Protein AF-A0A941ZWD8-F1 (afdb_monomer_lite)

Foldseek 3Di:
DFKWKKFQLDFAPPDDPVQLLVVCCVVQVNDPVVSCVSNVRHIWTQDTGHDPVRVVVVVVVCVVSGTDMDIDDPVPPDPPPPDQFKKWKKFQLDFAPPADPVQLLVVCCVVLVDDSVVSCVSNVRHIDTSDTRDGPVRNVVVCVVSVVSGTHMDIDGPDDPDDDDDDDDDDDDDDDDDDDDDDDDDDDDDDDDDDDDDDDDDDDDDDDDDDDDDDDDDDDDDDDDDDDDPDDDDDDDQDDDPPVQWDADPPPRDIDGDDQADPPPRHGDDDDPPPPDDDDDDPPPDRRDTDDPDDDDDDDDDDDDDDDDPDDDPVVVVVVVVDPPDPDDPPDPVVVVVVVVVVVVVVVVVVVVD

Secondary structure (DSSP, 8-state):
-EEEEEEEEEE-TT--HHHHHHHHHHHHT--HHHHHHHTSSS-EEEEEEEEHHHHHHHHHHHHHHTEEEEEEETTS----------EEEEEEEEEPTT--HHHHHHHHHHHH---HHHHHHHTSSS-EEEEEEE-HHHHHHHHHHHHHTTEEEEEEE------------------------------------------------------------PPPPP--PPPP-----------PPPTTSEEE-TTT--EEES-SB-TTT--B-PPP------------------B-SS----------PPPPPPPPPHHHHHHHHS----------HHHHHHHHHHHHHHHHHHHH--

pLDDT: mean 74.28, std 22.94, range [33.41, 97.81]

Structure (mmCIF, N/CA/C/O backbone):
data_AF-A0A941ZWD8-F1
#
_entry.id   AF-A0A941ZWD8-F1
#
loop_
_atom_site.group_PDB
_atom_site.id
_atom_site.type_symbol
_atom_site.label_atom_id
_atom_site.label_alt_id
_atom_site.label_comp_id
_atom_site.label_asym_id
_atom_site.label_entity_id
_atom_site.label_seq_id
_atom_site.pdbx_PDB_ins_code
_atom_site.Cartn_x
_atom_site.Cartn_y
_atom_site.Cartn_z
_atom_site.occupancy
_atom_site.B_iso_or_equiv
_atom_site.auth_seq_id
_atom_site.auth_comp_id
_atom_site.auth_asym_id
_atom_site.auth_atom_id
_atom_site.pdbx_PDB_model_num
ATOM 1 N N . MET A 1 1 ? 2.542 10.684 -21.945 1.00 82.38 1 MET A N 1
ATOM 2 C CA . MET A 1 1 ? 2.015 9.416 -21.421 1.00 82.38 1 MET A CA 1
ATOM 3 C C . MET A 1 1 ? 2.683 9.085 -20.110 1.00 82.38 1 MET A C 1
ATOM 5 O O . MET A 1 1 ? 3.914 9.121 -20.040 1.00 82.38 1 MET A O 1
ATOM 9 N N . MET A 1 2 ? 1.880 8.838 -19.080 1.00 92.94 2 MET A N 1
ATOM 10 C CA . MET A 1 2 ? 2.373 8.377 -17.783 1.00 92.94 2 MET A CA 1
ATOM 11 C C . MET A 1 2 ? 2.232 6.858 -17.685 1.00 92.94 2 MET A C 1
ATOM 13 O O . MET A 1 2 ? 1.365 6.267 -18.320 1.00 92.94 2 MET A O 1
ATOM 17 N N . TYR A 1 3 ? 3.077 6.224 -16.880 1.00 95.75 3 TYR A N 1
ATOM 18 C CA . TYR A 1 3 ? 3.095 4.778 -16.685 1.00 95.75 3 TYR A CA 1
ATOM 19 C C . TYR A 1 3 ? 3.049 4.415 -15.203 1.00 95.75 3 TYR A C 1
ATOM 21 O O . TYR A 1 3 ? 3.521 5.154 -14.328 1.00 95.75 3 TYR A O 1
ATOM 29 N N . ARG A 1 4 ? 2.481 3.245 -14.929 1.00 95.56 4 ARG A N 1
ATOM 30 C CA . ARG A 1 4 ? 2.549 2.537 -13.655 1.00 95.56 4 ARG A CA 1
ATOM 31 C C . ARG A 1 4 ? 3.394 1.281 -13.842 1.00 95.56 4 ARG A C 1
ATOM 33 O O . ARG A 1 4 ? 3.250 0.588 -14.843 1.00 95.56 4 ARG A O 1
ATOM 40 N N . ILE A 1 5 ? 4.271 1.004 -12.883 1.00 96.69 5 ILE A N 1
ATOM 41 C CA . ILE A 1 5 ? 5.126 -0.186 -12.882 1.00 96.69 5 ILE A CA 1
ATOM 42 C C . ILE A 1 5 ? 4.537 -1.192 -11.898 1.00 96.69 5 ILE A C 1
ATOM 44 O O . ILE A 1 5 ? 4.400 -0.890 -10.707 1.00 96.69 5 ILE A O 1
ATOM 48 N N . GLU A 1 6 ? 4.190 -2.369 -12.404 1.00 97.00 6 GLU A N 1
ATOM 49 C CA . GLU A 1 6 ? 3.571 -3.461 -11.655 1.00 97.00 6 GLU A CA 1
ATOM 50 C C . GLU A 1 6 ? 4.490 -4.678 -11.589 1.00 97.00 6 GLU A C 1
ATOM 52 O O . GLU A 1 6 ? 5.138 -5.037 -12.571 1.00 97.00 6 GLU A O 1
ATOM 57 N N . PHE A 1 7 ? 4.521 -5.333 -10.433 1.00 97.69 7 PHE A N 1
ATOM 58 C CA . PHE A 1 7 ? 5.286 -6.548 -10.186 1.00 97.69 7 PHE A CA 1
ATOM 59 C C . PHE A 1 7 ? 4.363 -7.650 -9.670 1.00 97.69 7 PHE A C 1
ATOM 61 O O . PHE A 1 7 ? 3.611 -7.422 -8.732 1.00 97.69 7 PHE A O 1
ATOM 68 N N . ASN A 1 8 ? 4.419 -8.840 -10.264 1.00 95.44 8 ASN A N 1
ATOM 69 C CA . ASN A 1 8 ? 3.509 -9.959 -9.979 1.00 95.44 8 ASN A CA 1
ATOM 70 C C . ASN A 1 8 ? 4.150 -11.084 -9.141 1.00 95.44 8 ASN A C 1
ATOM 72 O O . ASN A 1 8 ? 3.610 -12.187 -9.074 1.00 95.44 8 ASN A O 1
ATOM 76 N N . GLY A 1 9 ? 5.327 -10.854 -8.553 1.00 95.25 9 GLY A N 1
ATOM 77 C CA . GLY A 1 9 ? 6.049 -11.876 -7.791 1.00 95.25 9 GLY A CA 1
ATOM 78 C C . GLY A 1 9 ? 6.915 -12.823 -8.629 1.00 95.25 9 GLY A C 1
ATOM 79 O O . GLY A 1 9 ? 7.562 -13.693 -8.047 1.00 95.25 9 GLY A O 1
ATOM 80 N N . ARG A 1 10 ? 6.952 -12.692 -9.966 1.00 96.50 10 ARG A N 1
ATOM 81 C CA . ARG A 1 10 ? 7.763 -13.564 -10.833 1.00 96.50 10 ARG A CA 1
ATOM 82 C C . ARG A 1 10 ? 9.194 -13.057 -10.983 1.00 96.50 10 ARG A C 1
ATOM 84 O O . ARG A 1 10 ? 9.452 -11.862 -11.082 1.00 96.50 10 ARG A O 1
ATOM 91 N N . LEU A 1 11 ? 10.130 -13.997 -11.018 1.00 97.81 11 LEU A N 1
ATOM 92 C CA . LEU A 1 11 ? 11.548 -13.736 -11.242 1.00 97.81 11 LEU A CA 1
ATOM 93 C C . LEU A 1 11 ? 11.943 -14.142 -12.659 1.00 97.81 11 LEU A C 1
ATOM 95 O O . LEU A 1 11 ? 11.370 -15.074 -13.228 1.00 97.81 11 LEU A O 1
ATOM 99 N N . LEU A 1 12 ? 12.955 -13.471 -13.203 1.00 97.56 12 LEU A N 1
ATOM 100 C CA . LEU A 1 12 ? 13.591 -13.891 -14.445 1.00 97.56 12 LEU A CA 1
ATOM 101 C C . LEU A 1 12 ? 14.303 -15.245 -14.249 1.00 97.56 12 LEU A C 1
ATOM 103 O O . LEU A 1 12 ? 14.848 -15.513 -13.173 1.00 97.56 12 LEU A O 1
ATOM 107 N N . PRO A 1 13 ? 14.322 -16.116 -15.274 1.00 96.56 13 PRO A N 1
ATOM 108 C CA . PRO A 1 13 ? 14.975 -17.415 -15.173 1.00 96.56 13 PRO A CA 1
ATOM 109 C C . PRO A 1 13 ? 16.481 -17.258 -14.930 1.00 96.56 13 PRO A C 1
ATOM 111 O O . PRO A 1 13 ? 17.127 -16.382 -15.502 1.00 96.56 13 PRO A O 1
ATOM 114 N N . GLY A 1 14 ? 17.042 -18.132 -14.093 1.00 96.00 14 GLY A N 1
ATOM 115 C CA . GLY A 1 14 ? 18.471 -18.138 -13.758 1.00 96.00 14 GLY A CA 1
ATOM 116 C C . GLY A 1 14 ? 18.867 -17.259 -12.567 1.00 96.00 14 GLY A C 1
ATOM 117 O O . GLY A 1 14 ? 20.022 -17.312 -12.154 1.00 96.00 14 GLY A O 1
ATOM 118 N N . PHE A 1 15 ? 17.935 -16.502 -11.982 1.00 97.44 15 PHE A N 1
ATOM 119 C CA . PHE A 1 15 ? 18.176 -15.742 -10.755 1.00 97.44 15 PHE A CA 1
ATOM 120 C C . PHE A 1 15 ? 17.795 -16.551 -9.509 1.00 97.44 15 PHE A C 1
ATOM 122 O O . PHE A 1 15 ? 16.754 -17.208 -9.476 1.00 97.44 15 PHE A O 1
ATOM 129 N N . ASP A 1 16 ? 18.631 -16.485 -8.469 1.00 97.25 16 ASP A N 1
ATOM 130 C CA . ASP A 1 16 ? 18.348 -17.120 -7.180 1.00 97.25 16 ASP A CA 1
ATOM 131 C C . ASP A 1 16 ? 17.366 -16.270 -6.347 1.00 97.25 16 ASP A C 1
ATOM 133 O O . ASP A 1 16 ? 17.644 -15.096 -6.080 1.00 97.25 16 ASP A O 1
ATOM 137 N N . PRO A 1 17 ? 16.231 -16.826 -5.887 1.00 96.12 17 PRO A N 1
ATOM 138 C CA . PRO A 1 17 ? 15.197 -16.052 -5.205 1.00 96.12 17 PRO A CA 1
ATOM 139 C C . PRO A 1 17 ? 15.646 -15.445 -3.872 1.00 96.12 17 PRO A C 1
ATOM 141 O O . PRO A 1 17 ? 15.118 -14.402 -3.482 1.00 96.12 17 PRO A O 1
ATOM 144 N N . GLN A 1 18 ? 16.596 -16.062 -3.160 1.00 96.19 18 GLN A N 1
ATOM 145 C CA . GLN A 1 18 ? 17.079 -15.531 -1.882 1.00 96.19 18 GLN A CA 1
ATOM 146 C C . GLN A 1 18 ? 17.960 -14.303 -2.114 1.00 96.19 18 GLN A C 1
ATOM 148 O O . GLN A 1 18 ? 17.788 -13.283 -1.442 1.00 96.19 18 GLN A O 1
ATOM 153 N N . PHE A 1 19 ? 18.847 -14.367 -3.112 1.00 96.75 19 PHE A N 1
ATOM 154 C CA . PHE A 1 19 ? 19.684 -13.232 -3.490 1.00 96.75 19 PHE A CA 1
ATOM 155 C C . PHE A 1 19 ? 18.852 -12.051 -4.004 1.00 96.75 19 PHE A C 1
ATOM 157 O O . PHE A 1 19 ? 19.055 -10.922 -3.556 1.00 96.75 19 PHE A O 1
ATOM 164 N N . VAL A 1 20 ? 17.860 -12.307 -4.868 1.00 97.62 20 VAL A N 1
ATOM 165 C CA . VAL A 1 20 ? 16.978 -11.244 -5.378 1.00 97.62 20 VAL A CA 1
ATOM 166 C C . VAL A 1 20 ? 16.215 -10.564 -4.241 1.00 97.62 20 VAL A C 1
ATOM 168 O O . VAL A 1 20 ? 16.134 -9.340 -4.208 1.00 97.62 20 VAL A O 1
ATOM 171 N N . ARG A 1 21 ? 15.694 -11.320 -3.265 1.00 97.31 21 ARG A N 1
ATOM 172 C CA . ARG A 1 21 ? 14.997 -10.747 -2.098 1.00 97.31 21 ARG A CA 1
ATOM 173 C C . ARG A 1 21 ? 15.875 -9.780 -1.302 1.00 97.31 21 ARG A C 1
ATOM 175 O O . ARG A 1 21 ? 15.412 -8.691 -0.962 1.00 97.31 21 ARG A O 1
ATOM 182 N N . LEU A 1 22 ? 17.126 -10.161 -1.044 1.00 96.56 22 LEU A N 1
ATOM 183 C CA . LEU A 1 22 ? 18.109 -9.319 -0.357 1.00 96.56 22 LEU A CA 1
ATOM 184 C C . LEU A 1 22 ? 18.419 -8.047 -1.152 1.00 96.56 22 LEU A C 1
ATOM 186 O O . LEU A 1 22 ? 18.312 -6.943 -0.616 1.00 96.56 22 LEU A O 1
ATOM 190 N N . GLU A 1 23 ? 18.747 -8.198 -2.436 1.00 97.00 23 GLU A N 1
ATOM 191 C CA . GLU A 1 23 ? 19.124 -7.077 -3.301 1.00 97.00 23 GLU A CA 1
ATOM 192 C C . GLU A 1 23 ? 17.967 -6.081 -3.461 1.00 97.00 23 GLU A C 1
ATOM 194 O O . GLU A 1 23 ? 18.150 -4.869 -3.335 1.00 97.00 23 GLU A O 1
ATOM 199 N N . VAL A 1 24 ? 16.741 -6.583 -3.641 1.00 97.12 24 VAL A N 1
ATOM 200 C CA . VAL A 1 24 ? 15.524 -5.763 -3.713 1.00 97.12 24 VAL A CA 1
ATOM 201 C C . VAL A 1 24 ? 15.273 -5.019 -2.404 1.00 97.12 24 VAL A C 1
ATOM 203 O O . VAL A 1 24 ? 14.958 -3.826 -2.438 1.00 97.12 24 VAL A O 1
ATOM 206 N N . GLY A 1 25 ? 15.451 -5.683 -1.258 1.00 96.50 25 GLY A N 1
ATOM 207 C CA . GLY A 1 25 ? 15.338 -5.059 0.060 1.00 96.50 25 GLY A CA 1
ATOM 208 C C . GLY A 1 25 ? 16.274 -3.863 0.222 1.00 96.50 25 GLY A C 1
ATOM 209 O O . GLY A 1 25 ? 15.839 -2.781 0.621 1.00 96.50 25 GLY A O 1
ATOM 210 N N . VAL A 1 26 ? 17.540 -4.022 -0.176 1.00 96.19 26 VAL A N 1
ATOM 211 C CA . VAL A 1 26 ? 18.554 -2.958 -0.112 1.00 96.19 26 VAL A CA 1
ATOM 212 C C . VAL A 1 26 ? 18.257 -1.843 -1.116 1.00 96.19 26 VAL A C 1
ATOM 214 O O . VAL A 1 26 ? 18.246 -0.663 -0.748 1.00 96.19 26 VAL A O 1
ATOM 217 N N . ARG A 1 27 ? 17.989 -2.194 -2.379 1.00 94.38 27 ARG A N 1
ATOM 218 C CA . ARG A 1 27 ? 17.853 -1.224 -3.474 1.00 94.38 27 ARG A CA 1
ATOM 219 C C . ARG A 1 27 ? 16.593 -0.373 -3.348 1.00 94.38 27 ARG A C 1
ATOM 221 O O . ARG A 1 27 ? 16.652 0.839 -3.550 1.00 94.38 27 ARG A O 1
ATOM 228 N N . LEU A 1 28 ? 15.472 -0.989 -2.971 1.00 94.19 28 LEU A N 1
ATOM 229 C CA . LEU A 1 28 ? 14.187 -0.308 -2.786 1.00 94.19 28 LEU A CA 1
ATOM 230 C C . LEU A 1 28 ? 13.949 0.158 -1.341 1.00 94.19 28 LEU A C 1
ATOM 232 O O . LEU A 1 28 ? 12.939 0.810 -1.078 1.00 94.19 28 LEU A O 1
ATOM 236 N N . ARG A 1 29 ? 14.883 -0.128 -0.421 1.00 95.75 29 ARG A N 1
ATOM 237 C CA . ARG A 1 29 ? 14.808 0.205 1.015 1.00 95.75 29 ARG A CA 1
ATOM 238 C C . ARG A 1 29 ? 13.546 -0.347 1.686 1.00 95.75 29 ARG A C 1
ATOM 240 O O . ARG A 1 29 ? 12.867 0.360 2.433 1.00 95.75 29 ARG A O 1
ATOM 247 N N . LEU A 1 30 ? 13.230 -1.605 1.394 1.00 95.88 30 LEU A N 1
ATOM 248 C CA . LEU A 1 30 ? 12.063 -2.302 1.930 1.00 95.88 30 LEU A CA 1
ATOM 249 C C . LEU A 1 30 ? 12.421 -3.064 3.207 1.00 95.88 30 LEU A C 1
ATOM 251 O O . LEU A 1 30 ? 13.537 -3.554 3.355 1.00 95.88 30 LEU A O 1
ATOM 255 N N . ARG A 1 31 ? 11.458 -3.173 4.127 1.00 95.81 31 ARG A N 1
ATOM 256 C CA . ARG A 1 31 ? 11.559 -4.046 5.312 1.00 95.81 31 ARG A CA 1
ATOM 257 C C . ARG A 1 31 ? 11.142 -5.477 4.966 1.00 95.81 31 ARG A C 1
ATOM 259 O O . ARG A 1 31 ? 10.370 -5.667 4.029 1.00 95.81 31 ARG A O 1
ATOM 266 N N . ASP A 1 32 ? 11.527 -6.450 5.786 1.00 95.62 32 ASP A N 1
ATOM 267 C CA . ASP A 1 32 ? 11.249 -7.878 5.548 1.00 95.62 32 ASP A CA 1
ATOM 268 C C . ASP A 1 32 ? 9.765 -8.179 5.292 1.00 95.62 32 ASP A C 1
ATOM 270 O O . ASP A 1 32 ? 9.428 -8.800 4.289 1.00 95.62 32 ASP A O 1
ATOM 274 N N . ALA A 1 33 ? 8.853 -7.618 6.094 1.00 94.69 33 ALA A N 1
ATOM 275 C CA . ALA A 1 33 ? 7.409 -7.787 5.885 1.00 94.69 33 ALA A CA 1
ATOM 276 C C . ALA A 1 33 ? 6.916 -7.234 4.528 1.00 94.69 33 ALA A C 1
ATOM 278 O O . ALA A 1 33 ? 5.980 -7.756 3.925 1.00 94.69 33 ALA A O 1
ATOM 279 N N . GLN A 1 34 ? 7.543 -6.167 4.019 1.00 95.88 34 GLN A N 1
ATOM 280 C CA . GLN A 1 34 ? 7.221 -5.610 2.702 1.00 95.88 34 GLN A CA 1
ATOM 281 C C . GLN A 1 34 ? 7.805 -6.464 1.575 1.00 95.88 34 GLN A C 1
ATOM 283 O O . GLN A 1 34 ? 7.169 -6.593 0.531 1.00 95.88 34 GLN A O 1
ATOM 288 N N . ILE A 1 35 ? 8.984 -7.057 1.790 1.00 96.88 35 ILE A N 1
ATOM 289 C CA . ILE A 1 35 ? 9.609 -8.001 0.858 1.00 96.88 35 ILE A CA 1
ATOM 290 C C . ILE A 1 35 ? 8.727 -9.247 0.740 1.00 96.88 35 ILE A C 1
ATOM 292 O O . ILE A 1 35 ? 8.367 -9.634 -0.368 1.00 96.88 35 ILE A O 1
ATOM 296 N N . GLU A 1 36 ? 8.290 -9.832 1.855 1.00 96.25 36 GLU A N 1
ATOM 297 C CA . GLU A 1 36 ? 7.367 -10.974 1.840 1.00 96.25 36 GLU A CA 1
ATOM 298 C C . GLU A 1 36 ? 6.079 -10.659 1.075 1.00 96.25 36 GLU A C 1
ATOM 300 O O . GLU A 1 36 ? 5.653 -11.448 0.231 1.00 96.25 36 GLU A O 1
ATOM 305 N N . ARG A 1 37 ? 5.511 -9.463 1.285 1.00 94.00 37 ARG A N 1
ATOM 306 C CA . ARG A 1 37 ? 4.331 -9.005 0.543 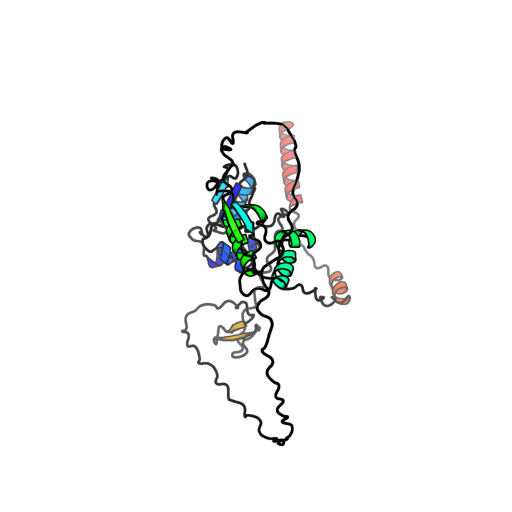1.00 94.00 37 ARG A CA 1
ATOM 307 C C . ARG A 1 37 ? 4.603 -8.854 -0.951 1.00 94.00 37 ARG A C 1
ATOM 309 O O . ARG A 1 37 ? 3.772 -9.263 -1.760 1.00 94.00 37 ARG A O 1
ATOM 316 N N . LEU A 1 38 ? 5.759 -8.304 -1.319 1.00 96.62 38 LEU A N 1
ATOM 317 C CA . LEU A 1 38 ? 6.171 -8.136 -2.712 1.00 96.62 38 LEU A CA 1
ATOM 318 C C . LEU A 1 38 ? 6.307 -9.487 -3.434 1.00 96.62 38 LEU A C 1
ATOM 320 O O . LEU A 1 38 ? 5.938 -9.602 -4.598 1.00 96.62 38 LEU A O 1
ATOM 324 N N . PHE A 1 39 ? 6.779 -10.517 -2.728 1.00 96.81 39 PHE A N 1
ATOM 325 C CA . PHE A 1 39 ? 6.955 -11.878 -3.246 1.00 96.81 39 PHE A CA 1
ATOM 326 C C . PHE A 1 39 ? 5.798 -12.832 -2.906 1.00 96.81 39 PHE A C 1
ATOM 328 O O . PHE A 1 39 ? 5.950 -14.045 -3.036 1.00 96.81 39 PHE A O 1
ATOM 335 N N . SER A 1 40 ? 4.640 -12.306 -2.499 1.00 95.31 40 SER A N 1
ATOM 336 C CA . SER A 1 40 ? 3.442 -13.106 -2.190 1.00 95.31 40 SER A CA 1
ATOM 337 C C . SER A 1 40 ? 2.742 -13.676 -3.432 1.00 95.31 40 SER A C 1
ATOM 339 O O . SER A 1 40 ? 1.848 -14.508 -3.309 1.00 95.31 40 SER A O 1
ATOM 341 N N . GLY A 1 41 ? 3.126 -13.219 -4.631 1.00 92.75 41 GLY A N 1
ATOM 342 C CA . GLY A 1 41 ? 2.464 -13.545 -5.900 1.00 92.75 41 GLY A CA 1
ATOM 343 C C . GLY A 1 41 ? 1.289 -12.623 -6.246 1.00 92.75 41 GLY A C 1
ATOM 344 O O . GLY A 1 41 ? 0.711 -12.748 -7.322 1.00 92.75 41 GLY A O 1
ATOM 345 N N . GLN A 1 42 ? 0.936 -11.682 -5.365 1.00 92.50 42 GLN A N 1
ATOM 346 C CA . GLN A 1 42 ? -0.015 -10.619 -5.685 1.00 92.50 42 GLN A CA 1
ATOM 347 C C . GLN A 1 42 ? 0.646 -9.541 -6.550 1.00 92.50 42 GLN A C 1
ATOM 349 O O . GLN A 1 42 ? 1.824 -9.229 -6.379 1.00 92.50 42 GLN A O 1
ATOM 354 N N . THR A 1 43 ? -0.127 -8.928 -7.449 1.00 94.75 43 THR A N 1
ATOM 355 C CA . THR A 1 43 ? 0.353 -7.781 -8.221 1.00 94.75 43 THR A CA 1
ATOM 356 C C . THR A 1 43 ? 0.497 -6.561 -7.318 1.00 94.75 43 THR A C 1
ATOM 358 O O . THR A 1 43 ? -0.476 -6.066 -6.746 1.00 94.75 43 THR A O 1
ATOM 361 N N . VAL A 1 44 ? 1.720 -6.057 -7.209 1.00 96.19 44 VAL A N 1
ATOM 362 C CA . VAL A 1 44 ? 2.080 -4.891 -6.412 1.00 96.19 44 VAL A CA 1
ATOM 363 C C . VAL A 1 44 ? 2.511 -3.756 -7.329 1.00 96.19 44 VAL A C 1
ATOM 365 O O . VAL A 1 44 ? 3.304 -3.938 -8.252 1.00 96.19 44 VAL A O 1
ATOM 368 N N . VAL A 1 45 ? 2.016 -2.554 -7.044 1.00 96.44 45 VAL A N 1
ATOM 369 C CA . VAL A 1 45 ? 2.456 -1.342 -7.733 1.00 96.44 45 VAL A CA 1
ATOM 370 C C . VAL A 1 45 ? 3.730 -0.823 -7.076 1.00 96.44 45 VAL A C 1
ATOM 372 O O . VAL A 1 45 ? 3.701 -0.399 -5.921 1.00 96.44 45 VAL A O 1
ATOM 375 N N . LEU A 1 46 ? 4.832 -0.818 -7.828 1.00 96.12 46 LEU A N 1
ATOM 376 C CA . LEU A 1 46 ? 6.124 -0.307 -7.365 1.00 96.12 46 LEU A CA 1
ATOM 377 C C . LEU A 1 46 ? 6.196 1.220 -7.464 1.00 96.12 46 LEU A C 1
ATOM 379 O O . LEU A 1 46 ? 6.624 1.894 -6.528 1.00 96.12 46 LEU A O 1
ATOM 383 N N . LYS A 1 47 ? 5.766 1.777 -8.603 1.00 95.19 47 LYS A N 1
ATOM 384 C CA . LYS A 1 47 ? 5.813 3.221 -8.861 1.00 95.19 47 LYS A CA 1
ATOM 385 C C . LYS A 1 47 ? 4.663 3.649 -9.769 1.00 95.19 47 LYS A C 1
ATOM 387 O O . LYS A 1 47 ? 4.342 2.964 -10.740 1.00 95.19 47 LYS A O 1
ATOM 392 N N . LYS A 1 48 ? 4.034 4.780 -9.443 1.00 94.31 48 LYS A N 1
ATOM 393 C CA . LYS A 1 48 ? 2.936 5.392 -10.212 1.00 94.31 48 LYS A CA 1
ATOM 394 C C . LYS A 1 48 ? 3.411 6.679 -10.885 1.00 94.31 48 LYS A C 1
ATOM 396 O O . LYS A 1 48 ? 4.362 7.294 -10.409 1.00 94.31 48 LYS A O 1
ATOM 401 N N . ALA A 1 49 ? 2.707 7.084 -11.942 1.00 90.88 49 ALA A N 1
ATOM 402 C CA . ALA A 1 49 ? 2.890 8.358 -12.639 1.00 90.88 49 ALA A CA 1
ATOM 403 C C . ALA A 1 49 ? 4.333 8.607 -13.119 1.00 90.88 49 ALA A C 1
ATOM 405 O O . ALA A 1 49 ? 4.877 9.699 -12.974 1.00 90.88 49 ALA A O 1
ATOM 406 N N . VAL A 1 50 ? 4.968 7.578 -13.682 1.00 94.94 50 VAL A N 1
ATOM 407 C CA . VAL A 1 50 ? 6.336 7.666 -14.207 1.00 94.94 50 VAL A CA 1
ATOM 408 C C . VAL A 1 50 ? 6.293 8.098 -15.673 1.00 94.94 50 VAL A C 1
ATOM 410 O O . VAL A 1 50 ? 5.464 7.604 -16.436 1.00 94.94 50 VAL A O 1
ATOM 413 N N . SER A 1 51 ? 7.166 9.020 -16.082 1.00 95.31 51 SER A N 1
ATOM 414 C CA . SER A 1 51 ? 7.320 9.386 -17.497 1.00 95.31 51 SER A CA 1
ATOM 415 C C . SER A 1 51 ? 7.846 8.200 -18.318 1.00 95.31 51 SER A C 1
ATOM 417 O O . SER A 1 51 ? 8.448 7.277 -17.770 1.00 95.31 51 SER A O 1
ATOM 419 N N . ALA A 1 52 ? 7.655 8.224 -19.640 1.00 94.88 52 ALA A N 1
ATOM 420 C CA . ALA A 1 52 ? 8.126 7.157 -20.529 1.00 94.88 52 ALA A CA 1
ATOM 421 C C . ALA A 1 52 ? 9.630 6.865 -20.357 1.00 94.88 52 ALA A C 1
ATOM 423 O O . ALA A 1 52 ? 10.029 5.717 -20.167 1.00 94.88 52 ALA A O 1
ATOM 424 N N . GLU A 1 53 ? 10.457 7.910 -20.351 1.00 94.19 53 GLU A N 1
ATOM 425 C CA . GLU A 1 53 ? 11.913 7.796 -20.234 1.00 94.19 53 GLU A CA 1
ATOM 426 C C . GLU A 1 53 ? 12.338 7.226 -18.874 1.00 94.19 53 GLU A C 1
ATOM 428 O O . GLU A 1 53 ? 13.040 6.215 -18.813 1.00 94.19 53 GLU A O 1
ATOM 433 N N . SER A 1 54 ? 11.826 7.794 -17.776 1.00 95.44 54 SER A N 1
ATOM 434 C CA . SER A 1 54 ? 12.127 7.305 -16.428 1.00 95.44 54 SER A CA 1
ATOM 435 C C . SER A 1 54 ? 11.611 5.882 -16.198 1.00 95.44 54 SER A C 1
ATOM 437 O O . SER A 1 54 ? 12.207 5.128 -15.432 1.00 95.44 54 SER A O 1
ATOM 439 N N . SER A 1 55 ? 10.519 5.489 -16.862 1.00 96.12 55 SER A N 1
ATOM 440 C CA . SER A 1 55 ? 9.950 4.147 -16.736 1.00 96.12 55 SER A CA 1
ATOM 441 C C . SER A 1 55 ? 10.849 3.078 -17.368 1.00 96.12 55 SER A C 1
ATOM 443 O O . SER A 1 55 ? 11.063 2.031 -16.761 1.00 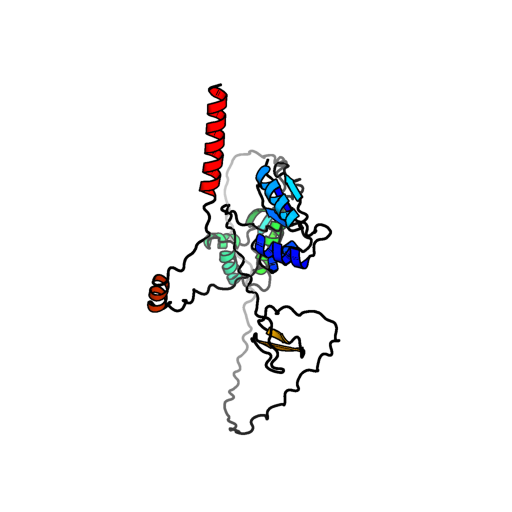96.12 55 SER A O 1
ATOM 445 N N . ASN A 1 56 ? 11.471 3.375 -18.514 1.00 96.50 56 ASN A N 1
ATOM 446 C CA . ASN A 1 56 ? 12.417 2.475 -19.178 1.00 96.50 56 ASN A CA 1
ATOM 447 C C . ASN A 1 56 ? 13.714 2.306 -18.376 1.00 96.50 56 ASN A C 1
ATOM 449 O O . ASN A 1 56 ? 14.214 1.185 -18.240 1.00 96.50 56 ASN A O 1
ATOM 453 N N . ALA A 1 57 ? 14.233 3.399 -17.805 1.00 96.44 57 ALA A N 1
ATOM 454 C CA . ALA A 1 57 ? 15.392 3.343 -16.916 1.00 96.44 57 ALA A CA 1
ATOM 455 C C . ALA A 1 57 ? 15.103 2.445 -15.701 1.00 96.44 57 ALA A C 1
ATOM 457 O O . ALA A 1 57 ? 15.851 1.510 -15.419 1.00 96.44 57 ALA A O 1
ATOM 458 N N . TYR A 1 58 ? 13.948 2.647 -15.058 1.00 96.69 58 TYR A N 1
ATOM 459 C CA . TYR A 1 58 ? 13.538 1.849 -13.903 1.00 96.69 58 TYR A CA 1
ATOM 460 C C . TYR A 1 58 ? 13.354 0.364 -14.253 1.00 96.69 58 TYR A C 1
ATOM 462 O O . TYR A 1 58 ? 13.805 -0.509 -13.518 1.00 96.69 58 TYR A O 1
ATOM 470 N N . MET A 1 59 ? 12.753 0.057 -15.405 1.00 97.44 59 MET A N 1
ATOM 471 C CA . MET A 1 59 ? 12.595 -1.322 -15.884 1.00 97.44 59 MET A CA 1
ATOM 472 C C . MET A 1 59 ? 13.930 -2.015 -16.157 1.00 97.44 59 MET A C 1
ATOM 474 O O . MET A 1 59 ? 14.062 -3.212 -15.905 1.00 97.44 59 MET A O 1
ATOM 478 N N . THR A 1 60 ? 14.923 -1.275 -16.653 1.00 97.56 60 THR A N 1
ATOM 479 C CA . THR A 1 60 ? 16.272 -1.805 -16.884 1.00 97.56 60 THR A CA 1
ATOM 480 C C . THR A 1 60 ? 16.928 -2.205 -15.564 1.00 97.56 60 THR A C 1
ATOM 482 O O . THR A 1 60 ? 17.475 -3.301 -15.464 1.00 97.56 60 THR A O 1
ATOM 485 N N . GLU A 1 61 ? 16.801 -1.373 -14.526 1.00 96.69 61 GLU A N 1
ATOM 486 C CA . GLU A 1 61 ? 17.311 -1.693 -13.187 1.00 96.69 61 GLU A CA 1
ATOM 487 C C . GLU A 1 61 ? 16.594 -2.893 -12.559 1.00 96.69 61 GLU A C 1
ATOM 489 O O . GLU A 1 61 ? 17.248 -3.801 -12.050 1.00 96.69 61 GLU A O 1
ATOM 494 N N . LEU A 1 62 ? 15.259 -2.949 -12.634 1.00 97.12 62 LEU A N 1
ATOM 495 C CA . LEU A 1 62 ? 14.493 -4.076 -12.087 1.00 97.12 62 LEU A CA 1
ATOM 496 C C . LEU A 1 62 ? 14.872 -5.404 -12.760 1.00 97.12 62 LEU A C 1
ATOM 498 O O . LEU A 1 62 ? 15.037 -6.414 -12.074 1.00 97.12 62 LEU A O 1
ATOM 502 N N . ARG A 1 63 ? 15.087 -5.397 -14.083 1.00 97.38 63 ARG A N 1
ATOM 503 C CA . ARG A 1 63 ? 15.560 -6.576 -14.825 1.00 97.38 63 ARG A CA 1
ATOM 504 C C . ARG A 1 63 ? 16.989 -6.965 -14.458 1.00 97.38 63 ARG A C 1
ATOM 506 O O . ARG A 1 63 ? 17.269 -8.156 -14.378 1.00 97.38 63 ARG A O 1
ATOM 513 N N . ALA A 1 64 ? 17.869 -5.998 -14.196 1.00 96.56 64 ALA A N 1
ATOM 514 C CA . ALA A 1 64 ? 19.235 -6.273 -13.744 1.00 96.56 64 ALA A CA 1
ATOM 515 C C . ALA A 1 64 ? 19.267 -6.988 -12.380 1.00 96.56 64 ALA A C 1
ATOM 517 O O . ALA A 1 64 ? 20.151 -7.804 -12.135 1.00 96.56 64 ALA A O 1
ATOM 518 N N . ILE A 1 65 ? 18.275 -6.723 -11.524 1.00 97.44 65 ILE A N 1
ATOM 519 C CA . ILE A 1 65 ? 18.100 -7.386 -10.222 1.00 97.44 65 ILE A CA 1
ATOM 520 C C . ILE A 1 65 ? 17.374 -8.741 -10.364 1.00 97.44 65 ILE A C 1
ATOM 522 O O . ILE A 1 65 ? 17.366 -9.532 -9.428 1.00 97.44 65 ILE A O 1
ATOM 526 N N . GLY A 1 66 ? 16.783 -9.044 -11.526 1.00 97.56 66 GLY A N 1
ATOM 527 C CA . GLY A 1 66 ? 16.082 -10.307 -11.788 1.00 97.56 66 GLY A CA 1
ATOM 528 C C . GLY A 1 66 ? 14.563 -10.268 -11.591 1.00 97.56 66 GLY A C 1
ATOM 529 O O . GLY A 1 66 ? 13.936 -11.326 -11.551 1.00 97.56 66 GLY A O 1
ATOM 530 N N . LEU A 1 67 ? 13.949 -9.087 -11.466 1.00 97.81 67 LEU A N 1
ATOM 531 C CA . LEU A 1 67 ? 12.495 -8.937 -11.326 1.00 97.81 67 LEU A CA 1
ATOM 532 C C . LEU A 1 67 ? 11.794 -8.884 -12.693 1.00 97.81 67 LEU A C 1
ATOM 534 O O . LEU A 1 67 ? 12.183 -8.106 -13.568 1.00 97.81 67 LEU A O 1
ATOM 538 N N . ASP A 1 68 ? 10.709 -9.649 -12.849 1.00 97.62 68 ASP A N 1
ATOM 539 C CA . ASP A 1 68 ? 9.810 -9.565 -14.006 1.00 97.62 68 ASP A CA 1
ATOM 540 C C . ASP A 1 68 ? 8.682 -8.554 -13.730 1.00 97.62 68 ASP A C 1
ATOM 542 O O . ASP A 1 68 ? 7.629 -8.877 -13.176 1.00 97.62 68 ASP A O 1
ATOM 546 N N . ALA A 1 69 ? 8.945 -7.282 -14.038 1.00 97.62 69 ALA A N 1
ATOM 547 C CA . ALA A 1 69 ? 7.981 -6.192 -13.903 1.00 97.62 69 ALA A CA 1
ATOM 548 C C . ALA A 1 69 ? 7.317 -5.849 -15.246 1.00 97.62 69 ALA A C 1
ATOM 550 O O . ALA A 1 69 ? 7.890 -6.049 -16.318 1.00 97.62 69 ALA A O 1
ATOM 551 N N . THR A 1 70 ? 6.114 -5.278 -15.184 1.00 96.81 70 THR A N 1
ATOM 552 C CA . THR A 1 70 ? 5.311 -4.869 -16.343 1.00 96.81 70 THR A CA 1
ATOM 553 C C . THR A 1 70 ? 4.996 -3.375 -16.294 1.00 96.81 70 THR A C 1
ATOM 555 O O . THR A 1 70 ? 4.779 -2.798 -15.226 1.00 96.81 70 THR A O 1
ATOM 558 N N . LEU A 1 71 ? 5.005 -2.735 -17.466 1.00 96.88 71 LEU A N 1
ATOM 559 C CA . LEU A 1 71 ? 4.627 -1.334 -17.641 1.00 96.88 71 LEU A CA 1
ATOM 560 C C . LEU A 1 71 ? 3.169 -1.251 -18.081 1.00 96.88 71 LEU A C 1
ATOM 562 O O . LEU A 1 71 ? 2.808 -1.781 -19.130 1.00 96.88 71 LEU A O 1
ATOM 566 N N . VAL A 1 72 ? 2.356 -0.535 -17.311 1.00 94.88 72 VAL A N 1
ATOM 567 C CA . VAL A 1 72 ? 0.951 -0.265 -17.624 1.00 94.88 72 VAL A CA 1
ATOM 568 C C . VAL A 1 72 ? 0.798 1.228 -17.934 1.00 94.88 72 VAL A C 1
ATOM 570 O O . VAL A 1 72 ? 1.102 2.054 -17.067 1.00 94.88 72 VAL A O 1
ATOM 573 N N . PRO A 1 73 ? 0.370 1.619 -19.150 1.00 94.19 73 PRO A N 1
ATOM 574 C CA . PRO A 1 73 ? 0.082 3.015 -19.470 1.00 94.19 73 PRO A CA 1
ATOM 575 C C . PRO A 1 73 ? -1.079 3.530 -18.610 1.00 94.19 73 PRO A C 1
ATOM 577 O O . PRO A 1 73 ? -2.141 2.919 -18.575 1.00 94.19 73 PRO A O 1
ATOM 580 N N . LEU A 1 74 ? -0.892 4.668 -17.942 1.00 87.50 74 LEU A N 1
ATOM 581 C CA . LEU A 1 74 ? -1.932 5.347 -17.152 1.00 87.50 74 LEU A CA 1
ATOM 582 C C . LEU A 1 74 ? -2.915 6.151 -18.020 1.00 87.50 74 LEU A C 1
ATOM 584 O O . LEU A 1 74 ? -3.914 6.639 -17.503 1.00 87.50 74 LEU A O 1
ATOM 588 N N . ASP A 1 75 ? -2.645 6.282 -19.320 1.00 72.81 75 ASP A N 1
ATOM 589 C CA . ASP A 1 75 ? -3.490 7.031 -20.259 1.00 72.81 75 ASP A CA 1
ATOM 590 C C . ASP A 1 75 ? -4.665 6.189 -20.790 1.00 72.81 75 ASP A C 1
ATOM 592 O O . ASP A 1 75 ? -5.615 6.724 -21.361 1.00 72.81 75 ASP A O 1
ATOM 596 N N . VAL A 1 76 ? -4.631 4.872 -20.573 1.00 58.47 76 VAL A N 1
ATOM 597 C CA . VAL A 1 76 ? -5.808 4.026 -20.743 1.00 58.47 76 VAL A CA 1
ATOM 598 C C . VAL A 1 76 ? -6.531 4.090 -19.414 1.00 58.47 76 VAL A C 1
ATOM 600 O O . VAL A 1 76 ? -6.067 3.505 -18.436 1.00 58.47 76 VAL A O 1
ATOM 603 N N . ALA A 1 77 ? -7.630 4.848 -19.373 1.00 49.69 77 ALA A N 1
ATOM 604 C CA . ALA A 1 77 ? -8.622 4.725 -18.317 1.00 49.69 77 ALA A CA 1
ATOM 605 C C . ALA A 1 77 ? -8.767 3.231 -18.020 1.00 49.69 77 ALA A C 1
ATOM 607 O O . ALA A 1 77 ? -9.131 2.464 -18.916 1.00 49.69 77 ALA A O 1
ATOM 608 N N . GLU A 1 78 ? -8.369 2.817 -16.813 1.00 57.03 78 GLU A N 1
ATOM 609 C CA . GLU A 1 78 ? -8.579 1.452 -16.338 1.00 57.03 78 GLU A CA 1
ATOM 610 C C . GLU A 1 78 ? -10.002 1.057 -16.756 1.00 57.03 78 GLU A C 1
ATOM 612 O O . GLU A 1 78 ? -10.879 1.926 -16.671 1.00 57.03 78 GLU A O 1
ATOM 617 N N . PRO A 1 79 ? -10.274 -0.172 -17.244 1.00 47.12 79 PRO A N 1
ATOM 618 C CA . PRO A 1 79 ? -11.654 -0.598 -17.377 1.00 47.12 79 PRO A CA 1
ATOM 619 C C . PRO A 1 79 ? -12.260 -0.402 -15.995 1.00 47.12 79 PRO A C 1
ATOM 621 O O . PRO A 1 79 ? -11.910 -1.104 -15.042 1.00 47.12 79 PRO A O 1
ATOM 624 N N . VAL A 1 80 ? -13.062 0.654 -15.875 1.00 51.06 80 VAL A N 1
ATOM 625 C CA . VAL A 1 80 ? -13.796 0.994 -14.676 1.00 51.06 80 VAL A CA 1
ATOM 626 C C . VAL A 1 80 ? -14.556 -0.281 -14.401 1.00 51.06 80 VAL A C 1
ATOM 628 O O . VAL A 1 80 ? -15.414 -0.649 -15.202 1.00 51.06 80 VAL A O 1
ATOM 631 N N . LYS A 1 81 ? -14.159 -1.016 -13.353 1.00 55.41 81 LYS A N 1
ATOM 632 C CA . LYS A 1 81 ? -14.965 -2.120 -12.841 1.00 55.41 81 LYS A CA 1
ATOM 633 C C . LYS A 1 81 ? -16.373 -1.556 -12.766 1.00 55.41 81 LYS A C 1
ATOM 635 O O . LYS A 1 81 ? -16.567 -0.545 -12.090 1.00 55.41 81 LYS A O 1
ATOM 640 N N . GLU A 1 82 ? -17.244 -2.124 -13.592 1.00 48.09 82 GLU A N 1
ATOM 641 C CA . GLU A 1 82 ? -18.546 -1.584 -13.966 1.00 48.09 82 GLU A CA 1
ATOM 642 C C . GLU A 1 82 ? -19.220 -0.943 -12.762 1.00 48.09 82 GLU A C 1
ATOM 644 O O . GLU A 1 82 ? -19.223 -1.539 -11.685 1.00 48.09 82 GLU A O 1
ATOM 649 N N . GLY A 1 83 ? -19.717 0.284 -12.952 1.00 56.19 83 GLY A N 1
ATOM 650 C CA . GLY A 1 83 ? -20.262 1.151 -11.914 1.00 56.19 83 GLY A CA 1
ATOM 651 C C . GLY A 1 83 ? -21.034 0.374 -10.857 1.00 56.19 83 GLY A C 1
ATOM 652 O O . GLY A 1 83 ? -22.205 0.044 -11.039 1.00 56.19 83 GLY A O 1
ATOM 653 N N . GLY A 1 84 ? -20.355 0.074 -9.748 1.00 64.31 84 GLY A N 1
ATOM 654 C CA . GLY A 1 84 ? -21.004 -0.473 -8.575 1.00 64.31 84 GLY A CA 1
ATOM 655 C C . GLY A 1 84 ? -22.051 0.543 -8.165 1.00 64.31 84 GLY A C 1
ATOM 656 O O . GLY A 1 84 ? -21.713 1.715 -8.006 1.00 64.31 84 GLY A O 1
ATOM 657 N N . ALA A 1 85 ? -23.306 0.105 -8.069 1.00 80.56 85 ALA A N 1
ATOM 658 C CA . ALA A 1 85 ? -24.404 0.967 -7.668 1.00 80.56 85 ALA A CA 1
ATOM 659 C C . ALA A 1 85 ? -23.974 1.822 -6.466 1.00 80.56 85 ALA A C 1
ATOM 661 O O . ALA A 1 85 ? -23.312 1.324 -5.553 1.00 80.56 85 ALA A O 1
ATOM 662 N N . GLU A 1 86 ? -24.278 3.113 -6.490 1.00 88.88 86 GLU A N 1
ATOM 663 C CA . GLU A 1 86 ? -24.013 3.960 -5.338 1.00 88.88 86 GLU A CA 1
ATOM 664 C C . GLU A 1 86 ? -24.968 3.552 -4.217 1.00 88.88 86 GLU A C 1
ATOM 666 O O . GLU A 1 86 ? -26.162 3.347 -4.432 1.00 88.88 86 GLU A O 1
ATOM 671 N N . TYR A 1 87 ? -24.438 3.382 -3.012 1.00 93.69 87 TYR A N 1
ATOM 672 C CA . TYR A 1 87 ? -25.222 3.074 -1.826 1.00 93.69 87 TYR A CA 1
ATOM 673 C C . TYR A 1 87 ? -25.282 4.304 -0.929 1.00 93.69 87 TYR A C 1
ATOM 675 O O . TYR A 1 87 ? -24.357 5.124 -0.869 1.00 93.69 87 TYR A O 1
ATOM 683 N N . LYS A 1 88 ? -26.356 4.387 -0.152 1.00 95.44 88 LYS A N 1
ATOM 684 C CA . LYS A 1 88 ? -26.457 5.269 1.006 1.00 95.44 88 LYS A CA 1
ATOM 685 C C . LYS A 1 88 ? -26.508 4.428 2.279 1.00 95.44 88 LYS A C 1
ATOM 687 O O . LYS A 1 88 ? -27.198 3.413 2.361 1.00 95.44 88 LYS A O 1
ATOM 692 N N . VAL A 1 89 ? -25.756 4.868 3.279 1.00 95.44 89 VAL A N 1
ATOM 693 C CA . VAL A 1 89 ? -25.681 4.239 4.600 1.00 95.44 89 VAL A CA 1
ATOM 694 C C . VAL A 1 89 ? -26.741 4.877 5.479 1.00 95.44 89 VAL A C 1
ATOM 696 O O . VAL A 1 89 ? -26.703 6.090 5.723 1.00 95.44 89 VAL A O 1
ATOM 699 N N . VAL A 1 90 ? -27.685 4.066 5.947 1.00 96.38 90 VAL A N 1
ATOM 700 C CA . VAL A 1 90 ? -28.845 4.536 6.696 1.00 96.38 90 VAL A CA 1
ATOM 701 C C . VAL A 1 90 ? -28.863 3.950 8.102 1.00 96.38 90 VAL A C 1
ATOM 703 O O . VAL A 1 90 ? -28.711 2.747 8.296 1.00 96.38 90 VAL A O 1
ATOM 706 N N . TYR A 1 91 ? -29.062 4.816 9.092 1.00 95.88 91 TYR A N 1
ATOM 707 C CA . TYR A 1 91 ? -29.217 4.449 10.494 1.00 95.88 91 TYR A CA 1
ATOM 708 C C . TYR A 1 91 ? -30.681 4.576 10.918 1.00 95.88 91 TYR A C 1
ATOM 710 O O . TYR A 1 91 ? -31.316 5.604 10.679 1.00 95.88 91 TYR A O 1
ATOM 718 N N . TRP A 1 92 ? -31.211 3.542 11.572 1.00 90.38 92 TRP A N 1
ATOM 719 C CA . TRP A 1 92 ? -32.626 3.459 11.967 1.00 90.38 92 TRP A CA 1
ATOM 720 C C . TRP A 1 92 ? -32.924 3.982 13.378 1.00 90.38 92 TRP A C 1
ATOM 722 O O . TRP A 1 92 ? -34.021 3.774 13.891 1.00 90.38 92 TRP A O 1
ATOM 732 N N . GLY A 1 93 ? -31.957 4.610 14.050 1.00 91.31 93 GLY A N 1
ATOM 733 C CA . GLY A 1 93 ? -32.160 5.098 15.417 1.00 91.31 93 GLY A CA 1
ATOM 734 C C . GLY A 1 93 ? -32.186 3.997 16.485 1.00 91.31 93 GLY A C 1
ATOM 735 O O . GLY A 1 93 ? -32.450 4.297 17.649 1.00 91.31 93 GLY A O 1
ATOM 736 N N . LYS A 1 94 ? -31.921 2.737 16.113 1.00 93.19 94 LYS A N 1
ATOM 737 C CA . LYS A 1 94 ? -31.943 1.576 17.010 1.00 93.19 94 LYS A CA 1
ATOM 738 C C . LYS A 1 94 ? -30.532 1.129 17.385 1.00 93.19 94 LYS A C 1
ATOM 740 O O . LYS A 1 94 ? -29.639 1.045 16.541 1.00 93.19 94 LYS A O 1
ATOM 745 N N . VAL A 1 95 ? -30.371 0.814 18.667 1.00 95.81 95 VAL A N 1
ATOM 746 C CA . VAL A 1 95 ? -29.157 0.232 19.246 1.00 95.81 95 VAL A CA 1
ATOM 747 C C . VAL A 1 95 ? -29.319 -1.289 19.287 1.00 95.81 95 VAL A C 1
ATOM 749 O O . VAL A 1 95 ? -30.415 -1.785 19.556 1.00 95.81 95 VAL A O 1
ATOM 752 N N . LEU A 1 96 ? -28.250 -2.025 18.988 1.00 95.56 96 LEU A N 1
ATOM 753 C CA . LEU A 1 96 ? -28.233 -3.486 19.041 1.00 95.56 96 LEU A CA 1
ATOM 754 C C . LEU A 1 96 ? -28.426 -3.988 20.486 1.00 95.56 96 LEU A C 1
ATOM 756 O O . LEU A 1 96 ? -27.957 -3.345 21.430 1.00 95.56 96 LEU A O 1
ATOM 760 N N . PRO A 1 97 ? -29.100 -5.135 20.688 1.00 95.31 97 PRO A N 1
ATOM 761 C CA . PRO A 1 97 ? -29.283 -5.700 22.021 1.00 95.31 97 PRO A CA 1
ATOM 762 C C . PRO A 1 97 ? -27.926 -6.001 22.671 1.00 95.31 97 PRO A C 1
ATOM 764 O O . PRO A 1 97 ? -26.994 -6.445 22.006 1.00 95.31 97 PRO A O 1
ATOM 767 N N . GLY A 1 98 ? -27.821 -5.750 23.976 1.00 95.44 98 GLY A N 1
ATOM 768 C CA . GLY A 1 98 ? -26.577 -5.920 24.736 1.00 95.44 98 GLY A CA 1
ATOM 769 C C . GLY A 1 98 ? -25.659 -4.693 24.761 1.00 95.44 98 GLY A C 1
ATOM 770 O O . GLY A 1 98 ? -24.696 -4.692 25.521 1.00 95.44 98 GLY A O 1
ATOM 771 N N . PHE A 1 99 ? -25.966 -3.634 24.005 1.00 96.69 99 PHE A N 1
ATOM 772 C CA . PHE A 1 99 ? -25.230 -2.369 24.057 1.00 96.69 99 PHE A CA 1
ATOM 773 C C . PHE A 1 99 ? -26.007 -1.293 24.824 1.00 96.69 99 PHE A C 1
ATOM 775 O O . PHE A 1 99 ? -27.210 -1.109 24.634 1.00 96.69 99 PHE A O 1
ATOM 782 N N . GLU A 1 100 ? -25.311 -0.541 25.679 1.00 96.44 100 GLU A N 1
ATOM 783 C CA . GLU A 1 100 ? -25.896 0.592 26.399 1.00 96.44 100 GLU A CA 1
ATOM 784 C C . GLU A 1 100 ? -25.910 1.846 25.513 1.00 96.44 100 GLU A C 1
ATOM 786 O O . GLU A 1 100 ? -24.881 2.262 24.975 1.00 96.44 100 GLU A O 1
ATOM 791 N N . ARG A 1 101 ? -27.073 2.496 25.381 1.00 94.44 101 ARG A N 1
ATOM 792 C CA . ARG A 1 101 ? -27.262 3.665 24.501 1.00 94.44 101 ARG A CA 1
ATOM 793 C C . ARG A 1 101 ? -26.275 4.804 24.781 1.00 94.44 101 ARG A C 1
ATOM 795 O O . ARG A 1 101 ? -25.797 5.431 23.840 1.00 94.44 101 ARG A O 1
ATOM 802 N N . THR A 1 102 ? -25.972 5.077 26.047 1.00 94.44 102 THR A N 1
ATOM 803 C CA . THR A 1 102 ? -25.026 6.127 26.472 1.00 94.44 102 THR A CA 1
ATOM 804 C C . THR A 1 102 ? -23.604 5.832 25.972 1.00 94.44 102 THR A C 1
ATOM 806 O O . THR A 1 102 ? -22.963 6.708 25.388 1.00 94.44 102 THR A O 1
ATOM 809 N N . ALA A 1 103 ? -23.146 4.582 26.104 1.00 95.62 103 ALA A N 1
ATOM 810 C CA . ALA A 1 103 ? -21.853 4.112 25.618 1.00 95.62 103 ALA A CA 1
ATOM 811 C C . ALA A 1 103 ? -21.770 4.149 24.083 1.00 95.62 103 ALA A C 1
ATOM 813 O O . ALA A 1 103 ? -20.776 4.629 23.532 1.00 95.62 103 ALA A O 1
ATOM 814 N N . VAL A 1 104 ? -22.838 3.733 23.387 1.00 96.56 104 VAL A N 1
ATOM 815 C CA . VAL A 1 104 ? -22.921 3.818 21.918 1.00 96.56 104 VAL A CA 1
ATOM 816 C C . VAL A 1 104 ? -22.835 5.268 21.446 1.00 96.56 104 VAL A C 1
ATOM 818 O O . VAL A 1 104 ? -22.094 5.564 20.511 1.00 96.56 104 VAL A O 1
ATOM 821 N N . MET A 1 105 ? -23.530 6.199 22.110 1.00 94.62 105 MET A N 1
ATOM 822 C CA . MET A 1 105 ? -23.453 7.625 21.772 1.00 94.62 105 MET A CA 1
ATOM 823 C C . MET A 1 105 ? -22.033 8.173 21.958 1.00 94.62 105 MET A C 1
ATOM 825 O O . MET A 1 105 ? -21.519 8.839 21.060 1.00 94.62 105 MET A O 1
ATOM 829 N N . ALA A 1 106 ? -21.360 7.849 23.067 1.00 94.75 106 ALA A N 1
ATOM 830 C CA . ALA A 1 106 ? -19.977 8.269 23.300 1.00 94.75 106 ALA A CA 1
ATOM 831 C C . ALA A 1 106 ? -19.012 7.723 22.226 1.00 94.75 106 ALA A C 1
ATOM 833 O O . ALA A 1 106 ? -18.181 8.466 21.691 1.00 94.75 106 ALA A O 1
ATOM 834 N N . ALA A 1 107 ? -19.157 6.447 21.852 1.00 95.75 107 ALA A N 1
ATOM 835 C CA . ALA A 1 107 ? -18.370 5.830 20.784 1.00 95.75 107 ALA A CA 1
ATOM 836 C C . ALA A 1 107 ? -18.663 6.458 19.407 1.00 95.75 107 ALA A C 1
ATOM 838 O O . ALA A 1 107 ? -17.737 6.707 18.625 1.00 95.75 107 ALA A O 1
ATOM 839 N N . ALA A 1 108 ? -19.930 6.776 19.131 1.00 94.69 108 ALA A N 1
ATOM 840 C CA . ALA A 1 108 ? -20.365 7.386 17.881 1.00 94.69 108 ALA A CA 1
ATOM 841 C C . ALA A 1 108 ? -19.813 8.811 17.697 1.00 94.69 108 ALA A C 1
ATOM 843 O O . ALA A 1 108 ? -19.377 9.134 16.592 1.00 94.69 108 ALA A O 1
ATOM 844 N N . VAL A 1 109 ? -19.726 9.635 18.756 1.00 94.62 109 VAL A N 1
ATOM 845 C CA . VAL A 1 109 ? -19.060 10.958 18.687 1.00 94.62 109 VAL A CA 1
ATOM 846 C C . VAL A 1 109 ? -17.611 10.806 18.228 1.00 94.62 109 VAL A C 1
ATOM 848 O O . VAL A 1 109 ? -17.165 11.510 17.320 1.00 94.62 109 VAL A O 1
ATOM 851 N N . LYS A 1 110 ? -16.878 9.853 18.818 1.00 94.00 110 LYS A N 1
ATOM 852 C CA . LYS A 1 110 ? -15.462 9.620 18.504 1.00 94.00 110 LYS A CA 1
ATOM 853 C C . LYS A 1 110 ? -15.260 9.141 17.063 1.00 94.00 110 LYS A C 1
ATOM 855 O O . LYS A 1 110 ? -14.314 9.573 16.404 1.00 94.00 110 LYS A O 1
ATOM 860 N N . ARG A 1 111 ? -16.129 8.248 16.577 1.00 92.56 111 ARG A N 1
ATOM 861 C CA . ARG A 1 111 ? -16.003 7.620 15.250 1.00 92.56 111 ARG A CA 1
ATOM 862 C C . ARG A 1 111 ? -16.531 8.494 14.116 1.00 92.56 111 ARG A C 1
ATOM 864 O O . ARG A 1 111 ? -15.827 8.674 13.128 1.00 92.56 111 ARG A O 1
ATOM 871 N N . LEU A 1 112 ? -17.730 9.056 14.265 1.00 91.88 112 LEU A N 1
ATOM 872 C CA . LEU A 1 112 ? -18.371 9.864 13.222 1.00 91.88 112 LEU A CA 1
ATOM 873 C C . LEU A 1 112 ? -17.875 11.316 13.211 1.00 91.88 112 LEU A C 1
ATOM 875 O O . LEU A 1 112 ? -18.068 12.009 12.217 1.00 91.88 112 LEU A O 1
ATOM 879 N N . ARG A 1 113 ? -17.225 11.776 14.294 1.00 94.50 113 ARG A N 1
ATOM 880 C CA . ARG A 1 113 ? -16.749 13.163 14.470 1.00 94.50 113 ARG A CA 1
ATOM 881 C C . ARG A 1 113 ? -17.870 14.203 14.329 1.00 94.50 113 ARG A C 1
ATOM 883 O O . ARG A 1 113 ? -17.646 15.315 13.860 1.00 94.50 113 ARG A O 1
ATOM 890 N N . VAL A 1 114 ? -19.080 13.828 14.739 1.00 91.06 114 VAL A N 1
ATOM 891 C CA . VAL A 1 114 ? -20.287 14.663 14.688 1.00 91.06 114 VAL A CA 1
ATOM 892 C C . VAL A 1 114 ? -20.465 15.378 16.035 1.00 91.06 114 VAL A C 1
ATOM 894 O O . VAL A 1 114 ? -20.275 14.744 17.078 1.00 91.06 114 VAL A O 1
ATOM 897 N N . PRO A 1 115 ? -20.831 16.676 16.062 1.00 90.81 115 PRO A N 1
ATOM 898 C CA . PRO A 1 115 ? -21.085 17.392 17.309 1.00 90.81 115 PRO A CA 1
ATOM 899 C C . PRO A 1 115 ? -22.258 16.772 18.094 1.00 90.81 115 PRO A C 1
ATOM 901 O O . PRO A 1 115 ? -23.217 16.277 17.492 1.00 90.81 115 PRO A O 1
ATOM 904 N N . PRO A 1 116 ? -22.244 16.836 19.439 1.00 88.00 116 PRO A N 1
ATOM 905 C CA . PRO A 1 116 ? -23.202 16.117 20.287 1.00 88.00 116 PRO A CA 1
ATOM 906 C C . PRO A 1 116 ? -24.664 16.516 20.035 1.00 88.00 116 PRO A C 1
ATOM 908 O O . PRO A 1 116 ? -25.551 15.668 20.113 1.00 88.00 116 PRO A O 1
ATOM 911 N N . ALA A 1 117 ? -24.918 17.773 19.652 1.00 89.88 117 ALA A N 1
ATOM 912 C CA . ALA A 1 117 ? -26.256 18.249 19.300 1.00 89.88 117 ALA A CA 1
ATOM 913 C C . ALA A 1 117 ? -26.833 17.534 18.062 1.00 89.88 117 ALA A C 1
ATOM 915 O O . 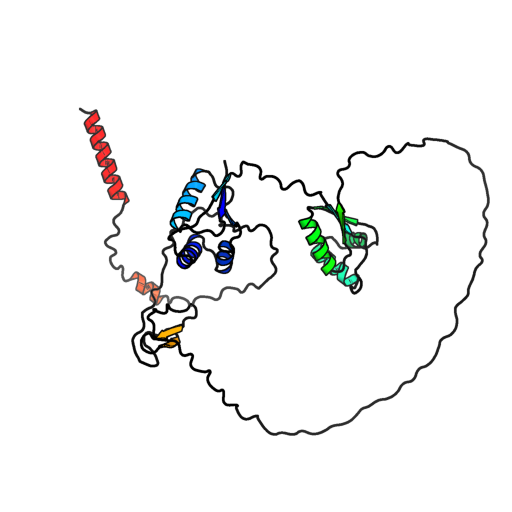ALA A 1 117 ? -27.985 17.108 18.073 1.00 89.88 117 ALA A O 1
ATOM 916 N N . GLN A 1 118 ? -26.024 17.333 17.015 1.00 91.62 118 GLN A N 1
ATOM 917 C CA . GLN A 1 118 ? -26.444 16.585 15.823 1.00 91.62 118 GLN A CA 1
ATOM 918 C C . GLN A 1 118 ? -26.585 15.091 16.128 1.00 91.62 118 GLN A C 1
ATOM 920 O O . GLN A 1 118 ? -27.484 14.435 15.604 1.00 91.62 118 GLN A O 1
ATOM 925 N N . LEU A 1 119 ? -25.754 14.553 17.025 1.00 92.06 119 LEU A N 1
ATOM 926 C CA . LEU A 1 119 ? -25.849 13.156 17.437 1.00 92.06 119 LEU A CA 1
ATOM 927 C C . LEU A 1 119 ? -27.180 12.854 18.140 1.00 92.06 119 LEU A C 1
ATOM 929 O O . LEU A 1 119 ? -27.794 11.825 17.872 1.00 92.06 119 LEU A O 1
ATOM 933 N N . MET A 1 120 ? -27.678 13.761 18.986 1.00 91.00 120 MET A N 1
ATOM 934 C CA . MET A 1 120 ? -29.003 13.595 19.595 1.00 91.00 120 MET A CA 1
ATOM 935 C C . MET A 1 120 ? -30.114 13.457 18.549 1.00 91.00 120 MET A C 1
ATOM 937 O O . MET A 1 120 ? -31.031 12.658 18.732 1.00 91.00 120 MET A O 1
ATOM 941 N N . GLN A 1 121 ? -30.002 14.170 17.428 1.00 90.38 121 GLN A N 1
ATOM 942 C CA . GLN A 1 121 ? -30.957 14.065 16.330 1.00 90.38 121 GLN A CA 1
ATOM 943 C C . GLN A 1 121 ? -30.827 12.742 15.565 1.00 90.38 121 GLN A C 1
ATOM 945 O O . GLN A 1 121 ? -31.842 12.143 15.214 1.00 90.38 121 GLN A O 1
ATOM 950 N N . VAL A 1 122 ? -29.603 12.229 15.392 1.00 91.94 122 VAL A N 1
ATOM 951 C CA . VAL A 1 122 ? -29.346 10.894 14.816 1.00 91.94 122 VAL A CA 1
ATOM 952 C C . VAL A 1 122 ? -29.961 9.783 15.676 1.00 91.94 122 VAL A C 1
ATOM 954 O O . VAL A 1 122 ? -30.513 8.822 15.148 1.00 91.94 122 VAL A O 1
ATOM 957 N N . PHE A 1 123 ? -29.924 9.923 17.004 1.00 93.38 123 PHE A N 1
ATOM 958 C CA . PHE A 1 123 ? -30.486 8.954 17.953 1.00 93.38 123 PHE A CA 1
ATOM 959 C C . PHE A 1 123 ? -31.935 9.258 18.362 1.00 93.38 123 PHE A C 1
ATOM 961 O O . PHE A 1 123 ? -32.425 8.669 19.323 1.00 93.38 123 PHE A O 1
ATOM 968 N N . SER A 1 124 ? -32.644 10.137 17.651 1.00 91.12 124 SER A N 1
ATOM 969 C CA . SER A 1 124 ? -34.050 10.470 17.940 1.00 91.12 124 SER A CA 1
ATOM 970 C C . SER A 1 124 ? -35.037 9.330 17.636 1.00 91.12 124 SER A C 1
ATOM 972 O O . SER A 1 124 ? -36.211 9.435 17.973 1.00 91.12 124 SER A O 1
ATOM 974 N N . GLY A 1 125 ? -34.572 8.242 17.010 1.00 88.94 125 GLY A N 1
ATOM 975 C CA . GLY A 1 125 ? -35.417 7.156 16.500 1.00 88.94 125 GLY A CA 1
ATOM 976 C C . GLY A 1 125 ? -35.858 7.367 15.048 1.00 88.94 125 GLY A C 1
ATOM 977 O O . GLY A 1 125 ? -36.410 6.454 14.440 1.00 88.94 125 GLY A O 1
ATOM 978 N N . ALA A 1 126 ? -35.592 8.544 14.473 1.00 90.38 126 ALA A N 1
ATOM 979 C CA . ALA A 1 126 ? -35.808 8.800 13.057 1.00 90.38 126 ALA A CA 1
ATOM 980 C C . ALA A 1 126 ? -34.744 8.106 12.195 1.00 90.38 126 ALA A C 1
ATOM 982 O O . ALA A 1 126 ? -33.584 7.962 12.585 1.00 90.38 126 ALA A O 1
ATOM 983 N N . LYS A 1 127 ? -35.142 7.718 10.982 1.00 92.88 127 LYS A N 1
ATOM 984 C CA . LYS A 1 127 ? -34.232 7.195 9.964 1.00 92.88 127 LYS A CA 1
ATOM 985 C C . LYS A 1 127 ? -33.347 8.328 9.444 1.00 92.88 127 LYS A C 1
ATOM 987 O O . LYS A 1 127 ? -33.857 9.298 8.886 1.00 92.88 127 LYS A O 1
ATOM 992 N N . VAL A 1 128 ? -32.031 8.205 9.603 1.00 95.56 128 VAL A N 1
ATOM 993 C CA . VAL A 1 128 ? -31.062 9.233 9.191 1.00 95.56 128 VAL A CA 1
ATOM 994 C C . VAL A 1 128 ? -30.044 8.649 8.219 1.00 95.56 128 VAL A C 1
ATOM 996 O O . VAL A 1 128 ? -29.468 7.590 8.458 1.00 95.56 128 VAL A O 1
ATOM 999 N N . VAL A 1 129 ? -29.809 9.356 7.111 1.00 94.81 129 VAL A N 1
ATOM 1000 C CA . VAL A 1 129 ? -28.762 9.009 6.142 1.00 94.81 129 VAL A CA 1
ATOM 1001 C C . VAL A 1 129 ? -27.437 9.574 6.640 1.00 94.81 129 VAL A C 1
ATOM 1003 O O . VAL A 1 129 ? -27.284 10.790 6.728 1.00 94.81 129 VAL A O 1
ATOM 1006 N N . LEU A 1 130 ? -26.485 8.699 6.958 1.00 94.56 130 LEU A N 1
ATOM 1007 C CA . LEU A 1 130 ? -25.169 9.105 7.456 1.00 94.56 130 LEU A CA 1
ATOM 1008 C C . LEU A 1 130 ? -24.235 9.514 6.315 1.00 94.56 130 LEU A C 1
ATOM 1010 O O . LEU A 1 130 ? -23.470 10.467 6.446 1.00 94.56 130 LEU A O 1
ATOM 1014 N N . LYS A 1 131 ? -24.283 8.783 5.195 1.00 93.88 131 LYS A N 1
ATOM 1015 C CA . LYS A 1 131 ? -23.410 9.010 4.038 1.00 93.88 131 LYS A CA 1
ATOM 1016 C C . LYS A 1 131 ? -24.063 8.507 2.751 1.00 93.88 131 LYS A C 1
ATOM 1018 O O . LYS A 1 131 ? -24.725 7.473 2.774 1.00 93.88 131 LYS A O 1
ATOM 1023 N N . ARG A 1 132 ? -23.869 9.235 1.650 1.00 95.12 132 ARG A N 1
ATOM 1024 C CA . ARG A 1 132 ? -24.344 8.904 0.292 1.00 95.12 132 ARG A CA 1
ATOM 1025 C C . ARG A 1 132 ? -23.166 8.673 -0.653 1.00 95.12 132 ARG A C 1
ATOM 1027 O O . ARG A 1 132 ? -22.047 9.061 -0.304 1.00 95.12 132 ARG A O 1
ATOM 1034 N N . GLY A 1 133 ? -23.418 8.062 -1.811 1.00 89.69 133 GLY A N 1
ATOM 1035 C CA . GLY A 1 133 ? -22.396 7.841 -2.840 1.00 89.69 133 GLY A CA 1
ATOM 1036 C C . GLY A 1 133 ? -21.264 6.906 -2.401 1.00 89.69 133 GLY A C 1
ATOM 1037 O O . GLY A 1 133 ? -20.113 7.103 -2.787 1.00 89.69 133 GLY A O 1
ATOM 1038 N N . VAL A 1 134 ? -21.543 5.937 -1.523 1.00 93.69 134 VAL A N 1
ATOM 1039 C CA . VAL A 1 134 ? -20.537 4.943 -1.114 1.00 93.69 134 VAL A CA 1
ATOM 1040 C C . VAL A 1 134 ? -20.615 3.708 -1.993 1.00 93.69 134 VAL A C 1
ATOM 1042 O O . VAL A 1 134 ? -21.695 3.234 -2.330 1.00 93.69 134 VAL A O 1
ATOM 1045 N N . THR A 1 135 ? -19.454 3.158 -2.341 1.00 91.81 135 THR A N 1
ATOM 1046 C CA . THR A 1 135 ? -19.380 1.885 -3.067 1.00 91.81 135 THR A CA 1
ATOM 1047 C C . THR A 1 135 ? -19.810 0.726 -2.166 1.00 91.81 135 THR A C 1
ATOM 1049 O O . THR A 1 135 ? -19.739 0.835 -0.940 1.00 91.81 135 THR A O 1
ATOM 1052 N N . ALA A 1 136 ? -20.203 -0.411 -2.750 1.00 89.88 136 ALA A N 1
ATOM 1053 C CA . ALA A 1 136 ? -20.614 -1.602 -1.992 1.00 89.88 136 ALA A CA 1
ATOM 1054 C C . ALA A 1 136 ? -19.568 -2.029 -0.942 1.00 89.88 136 ALA A C 1
ATOM 1056 O O . ALA A 1 136 ? -19.900 -2.271 0.217 1.00 89.88 136 ALA A O 1
ATOM 1057 N N . GLU A 1 137 ? -18.289 -2.061 -1.330 1.00 87.62 137 GLU A N 1
ATOM 1058 C CA . GLU A 1 137 ? -17.181 -2.439 -0.444 1.00 87.62 137 GLU A CA 1
ATOM 1059 C C . GLU A 1 137 ? -17.001 -1.448 0.712 1.00 87.62 137 GLU A C 1
ATOM 1061 O O . GLU A 1 137 ? -16.789 -1.848 1.858 1.00 87.62 137 GLU A O 1
ATOM 1066 N N . GLN A 1 138 ? -17.100 -0.145 0.431 1.00 92.19 138 GLN A N 1
ATOM 1067 C CA . GLN A 1 138 ? -17.018 0.885 1.467 1.00 92.19 138 GLN A CA 1
ATOM 1068 C C . GLN A 1 138 ? -18.221 0.807 2.406 1.00 92.19 138 GLN A C 1
ATOM 1070 O O . GLN A 1 138 ? -18.053 0.846 3.623 1.00 92.19 138 GLN A O 1
ATOM 1075 N N . GLY A 1 139 ? -19.422 0.657 1.849 1.00 94.06 139 GLY A N 1
ATOM 1076 C CA . GLY A 1 139 ? -20.659 0.503 2.596 1.00 94.06 139 GLY A CA 1
ATOM 1077 C C . GLY A 1 139 ? -20.610 -0.678 3.563 1.00 94.06 139 GLY A C 1
ATOM 1078 O O . GLY A 1 139 ? -20.926 -0.514 4.740 1.00 94.06 139 GLY A O 1
ATOM 1079 N N . ALA A 1 140 ? -20.137 -1.840 3.101 1.00 92.44 140 ALA A N 1
ATOM 1080 C CA . ALA A 1 140 ? -19.985 -3.030 3.937 1.00 92.44 140 ALA A CA 1
ATOM 1081 C C . ALA A 1 140 ? -19.049 -2.782 5.133 1.00 92.44 140 ALA A C 1
ATOM 1083 O O . ALA A 1 140 ? -19.371 -3.163 6.258 1.00 92.44 140 ALA A O 1
ATOM 1084 N N . ARG A 1 141 ? -17.929 -2.074 4.922 1.00 94.12 141 ARG A N 1
ATOM 1085 C CA . ARG A 1 141 ? -17.016 -1.691 6.014 1.00 94.12 141 ARG A CA 1
ATOM 1086 C C . ARG A 1 141 ? -17.692 -0.771 7.029 1.00 94.12 141 ARG A C 1
ATOM 1088 O O . ARG A 1 141 ? -17.574 -1.011 8.226 1.00 94.12 141 ARG A O 1
ATOM 1095 N N . PHE A 1 142 ? -18.454 0.221 6.562 1.00 94.94 142 PHE A N 1
ATOM 1096 C CA . PHE A 1 142 ? -19.222 1.102 7.447 1.00 94.94 142 PHE A CA 1
ATOM 1097 C C . PHE A 1 142 ? -20.235 0.333 8.300 1.00 94.94 142 PHE A C 1
ATOM 1099 O O . PHE A 1 142 ? -20.363 0.624 9.488 1.00 94.94 142 PHE A O 1
ATOM 1106 N N . VAL A 1 143 ? -20.931 -0.652 7.723 1.00 95.50 143 VAL A N 1
ATOM 1107 C CA . VAL A 1 143 ? -21.886 -1.489 8.467 1.00 95.50 143 VAL A CA 1
ATOM 1108 C C . VAL A 1 143 ? -21.180 -2.274 9.568 1.00 95.50 143 VAL A C 1
ATOM 1110 O O . VAL A 1 143 ? -21.633 -2.237 10.707 1.00 95.50 143 VAL A O 1
ATOM 1113 N N . VAL A 1 144 ? -20.060 -2.937 9.261 1.00 96.00 144 VAL A N 1
ATOM 1114 C CA . VAL A 1 144 ? -19.311 -3.728 10.252 1.00 96.00 144 VAL A CA 1
ATOM 1115 C C . VAL A 1 144 ? -18.773 -2.841 11.375 1.00 96.00 144 VAL A C 1
ATOM 1117 O O . VAL A 1 144 ? -19.002 -3.129 12.548 1.00 96.00 144 VAL A O 1
ATOM 1120 N N . GLU A 1 145 ? -18.105 -1.736 11.039 1.00 95.12 145 GLU A N 1
ATOM 1121 C CA . GLU A 1 145 ? -17.510 -0.840 12.037 1.00 95.12 145 GLU A CA 1
ATOM 1122 C C . GLU A 1 145 ? -18.552 -0.236 12.982 1.00 95.12 145 GLU A C 1
ATOM 1124 O O . GLU A 1 145 ? -18.317 -0.119 14.186 1.00 95.12 145 GLU A O 1
ATOM 1129 N N . LEU A 1 146 ? -19.708 0.152 12.445 1.00 95.50 146 LEU A N 1
ATOM 1130 C CA . LEU A 1 146 ? -20.755 0.780 13.240 1.00 95.50 146 LEU A CA 1
ATOM 1131 C C . LEU A 1 146 ? -21.615 -0.256 13.989 1.00 95.50 146 LEU A C 1
ATOM 1133 O O . LEU A 1 146 ? -22.123 0.038 15.071 1.00 95.50 146 LEU A O 1
ATOM 1137 N N . ALA A 1 147 ? -21.703 -1.492 13.495 1.00 95.19 147 ALA A N 1
ATOM 1138 C CA . ALA A 1 147 ? -22.281 -2.602 14.248 1.00 95.19 147 ALA A CA 1
ATOM 1139 C C . ALA A 1 147 ? -21.426 -2.970 15.475 1.00 95.19 147 ALA A C 1
ATOM 1141 O O . ALA A 1 147 ? -21.985 -3.241 16.536 1.00 95.19 147 ALA A O 1
ATOM 1142 N N . LEU A 1 148 ? -20.089 -2.900 15.378 1.00 96.38 148 LEU A N 1
ATOM 1143 C CA . LEU A 1 148 ? -19.178 -3.160 16.508 1.00 96.38 148 LEU A CA 1
ATOM 1144 C C . LEU A 1 148 ? -19.365 -2.187 17.681 1.00 96.38 148 LEU A C 1
ATOM 1146 O O . LEU A 1 148 ? -19.095 -2.545 18.825 1.00 96.38 148 LEU A O 1
ATOM 1150 N N . ILE A 1 149 ? -19.840 -0.967 17.418 1.00 96.06 149 ILE A N 1
ATOM 1151 C CA . ILE A 1 149 ? -20.184 0.007 18.467 1.00 96.06 149 ILE A CA 1
ATOM 1152 C C . ILE A 1 149 ? -21.652 -0.080 18.905 1.00 96.06 149 ILE A C 1
ATOM 1154 O O . ILE A 1 149 ? -22.079 0.725 19.726 1.00 96.06 149 ILE A O 1
ATOM 1158 N N . GLY A 1 150 ? -22.429 -1.024 18.365 1.00 96.19 150 GLY A N 1
ATOM 1159 C CA . GLY A 1 150 ? -23.820 -1.260 18.743 1.00 96.19 150 GLY A CA 1
ATOM 1160 C C . GLY A 1 150 ? -24.871 -0.494 17.931 1.00 96.19 150 GLY A C 1
ATOM 1161 O O . GLY A 1 150 ? -26.012 -0.410 18.376 1.00 96.19 150 GLY A O 1
ATOM 1162 N N . MET A 1 151 ? -24.549 0.080 16.766 1.00 96.50 151 MET A N 1
ATOM 1163 C CA . MET A 1 151 ? -25.532 0.776 15.916 1.00 96.50 151 MET A CA 1
ATOM 1164 C C . MET A 1 151 ? -26.150 -0.165 14.869 1.00 96.50 151 MET A C 1
ATOM 1166 O O . MET A 1 151 ? -25.434 -0.893 14.186 1.00 96.50 151 MET A O 1
ATOM 1170 N N . GLN A 1 152 ? -27.475 -0.114 14.684 1.00 95.56 152 GLN A N 1
ATOM 1171 C CA . GLN A 1 152 ? -28.156 -0.857 13.617 1.00 95.56 152 GLN A CA 1
ATOM 1172 C C . GLN A 1 152 ? -28.172 -0.064 12.300 1.00 95.56 152 GLN A C 1
ATOM 1174 O O . GLN A 1 152 ? -28.871 0.947 12.180 1.00 95.56 152 GLN A O 1
ATOM 1179 N N . ILE A 1 153 ? -27.419 -0.539 11.306 1.00 96.25 153 ILE A N 1
ATOM 1180 C CA . ILE A 1 153 ? -27.225 0.137 10.016 1.00 96.25 153 ILE A CA 1
ATOM 1181 C C . ILE A 1 153 ? -27.681 -0.739 8.861 1.00 96.25 153 ILE A C 1
ATOM 1183 O O . ILE A 1 153 ? -27.472 -1.949 8.869 1.00 96.25 153 ILE A O 1
ATOM 1187 N N . GLU A 1 154 ? -28.263 -0.096 7.855 1.00 95.19 154 GLU A N 1
ATOM 1188 C CA . GLU A 1 154 ? -28.682 -0.715 6.606 1.00 95.19 154 GLU A CA 1
ATOM 1189 C C . GLU A 1 154 ? -28.069 0.020 5.405 1.00 95.19 154 GLU A C 1
ATOM 1191 O O . GLU A 1 154 ? -27.904 1.245 5.412 1.00 95.19 154 GLU A O 1
ATOM 1196 N N . LEU A 1 155 ? -27.706 -0.745 4.376 1.00 95.31 155 LEU A N 1
ATOM 1197 C CA . LEU A 1 155 ? -27.239 -0.234 3.091 1.00 95.31 155 LEU A CA 1
ATOM 1198 C C . LEU A 1 155 ? -28.407 -0.232 2.116 1.00 95.31 155 LEU A C 1
ATOM 1200 O O . LEU A 1 155 ? -28.914 -1.291 1.755 1.00 95.31 155 LEU A O 1
ATOM 1204 N N . GLU A 1 156 ? -28.802 0.950 1.660 1.00 93.38 156 GLU A N 1
ATOM 1205 C CA . GLU A 1 156 ? -29.798 1.088 0.601 1.00 93.38 156 GLU A CA 1
ATOM 1206 C C . GLU A 1 156 ? -29.105 1.477 -0.700 1.00 93.38 156 GLU A C 1
ATOM 1208 O O . GLU A 1 156 ? -28.263 2.375 -0.710 1.00 93.38 156 GLU A O 1
ATOM 1213 N N . ILE A 1 157 ? -29.477 0.827 -1.802 1.00 91.69 157 ILE A N 1
ATOM 1214 C CA . ILE A 1 157 ? -29.030 1.222 -3.139 1.00 91.69 157 ILE A CA 1
ATOM 1215 C C . ILE A 1 157 ? -29.680 2.569 -3.467 1.00 91.69 157 ILE A C 1
ATOM 1217 O O . ILE A 1 157 ? -30.907 2.707 -3.439 1.00 91.69 157 ILE A O 1
ATOM 1221 N N . GLU A 1 158 ? -28.862 3.574 -3.758 1.00 81.00 158 GLU A N 1
ATOM 1222 C CA . GLU A 1 158 ? -29.317 4.857 -4.276 1.00 81.00 158 GLU A CA 1
ATOM 1223 C C . GLU A 1 158 ? -29.634 4.646 -5.758 1.00 81.00 158 GLU A C 1
ATOM 1225 O O . GLU A 1 158 ? -28.778 4.746 -6.633 1.00 81.00 158 GLU A O 1
ATOM 1230 N N . ALA A 1 159 ? -30.878 4.249 -6.039 1.00 71.88 159 ALA A N 1
ATOM 1231 C CA . ALA A 1 159 ? -31.349 4.182 -7.410 1.00 71.88 159 ALA A CA 1
ATOM 1232 C C . ALA A 1 159 ? -31.207 5.587 -8.024 1.00 71.88 159 ALA A C 1
ATOM 1234 O O . ALA A 1 159 ? -31.732 6.545 -7.438 1.00 71.88 159 ALA A O 1
ATOM 1235 N N . PRO A 1 160 ? -30.513 5.742 -9.169 1.00 60.38 160 PRO A N 1
ATOM 1236 C CA . PRO A 1 160 ? -30.485 7.020 -9.859 1.00 60.38 160 PRO A CA 1
ATOM 1237 C C . PRO A 1 160 ? -31.936 7.388 -10.143 1.00 60.38 160 PRO A C 1
ATOM 1239 O O . PRO A 1 160 ? -32.702 6.555 -10.626 1.00 60.38 160 PRO A O 1
ATOM 1242 N N . VAL A 1 161 ? -32.327 8.601 -9.756 1.00 53.28 161 VAL A N 1
ATOM 1243 C CA . VAL A 1 161 ? -33.707 9.090 -9.820 1.00 53.28 161 VAL A CA 1
ATOM 1244 C C . VAL A 1 161 ? -34.134 9.196 -11.288 1.00 53.28 161 VAL A C 1
ATOM 1246 O O . VAL A 1 161 ? -34.115 10.265 -11.889 1.00 53.28 161 VAL A O 1
ATOM 1249 N N . ALA A 1 162 ? -34.491 8.065 -11.887 1.00 48.97 162 ALA A N 1
ATOM 1250 C CA . ALA A 1 162 ? -35.186 7.976 -13.149 1.00 48.97 162 ALA A CA 1
ATOM 1251 C C . ALA A 1 162 ? -36.685 7.985 -12.839 1.00 48.97 162 ALA A C 1
ATOM 1253 O O . ALA A 1 162 ? -37.213 7.068 -12.218 1.00 48.97 162 ALA A O 1
ATOM 1254 N N . ALA A 1 163 ? -37.334 9.055 -13.295 1.00 47.19 163 ALA A N 1
ATOM 1255 C CA . ALA A 1 163 ? -38.777 9.245 -13.366 1.00 47.19 163 ALA A CA 1
ATOM 1256 C C . ALA A 1 163 ? -39.517 9.274 -12.018 1.00 47.19 163 ALA A C 1
ATOM 1258 O O . ALA A 1 163 ? -40.088 8.295 -11.543 1.00 47.19 163 ALA A O 1
ATOM 1259 N N . VAL A 1 164 ? -39.610 10.490 -11.475 1.00 51.34 164 VAL A N 1
ATOM 1260 C CA . VAL A 1 164 ? -40.766 10.935 -10.692 1.00 51.34 164 VAL A CA 1
ATOM 1261 C C . VAL A 1 164 ? -42.034 10.518 -11.439 1.00 51.34 164 VAL A C 1
ATOM 1263 O O . VAL A 1 164 ? -42.366 11.060 -12.493 1.00 51.34 164 VAL A O 1
ATOM 1266 N N . ALA A 1 165 ? -42.715 9.520 -10.886 1.00 47.25 165 ALA A N 1
ATOM 1267 C CA . ALA A 1 165 ? -44.086 9.205 -11.214 1.00 47.25 165 ALA A CA 1
ATOM 1268 C C . ALA A 1 165 ? -44.941 10.462 -11.012 1.00 47.25 165 ALA A C 1
ATOM 1270 O O . ALA A 1 165 ? -44.877 11.117 -9.970 1.00 47.25 165 ALA A O 1
ATOM 1271 N N . LEU A 1 166 ? -45.728 10.778 -12.037 1.00 49.50 166 LEU A N 1
ATOM 1272 C CA . LEU A 1 166 ? -46.829 11.730 -12.020 1.00 49.50 166 LEU A CA 1
ATOM 1273 C C . LEU A 1 166 ? -47.638 11.596 -10.719 1.00 49.50 166 LEU A C 1
ATOM 1275 O O . LEU A 1 166 ? -48.381 10.632 -10.549 1.00 49.50 166 LEU A O 1
ATOM 1279 N N . GLN A 1 167 ? -47.531 12.573 -9.820 1.00 53.06 167 GLN A N 1
ATOM 1280 C CA . GLN A 1 167 ? -48.584 12.822 -8.841 1.00 53.06 167 GLN A CA 1
ATOM 1281 C C . GLN A 1 167 ? -49.538 13.861 -9.445 1.00 53.06 167 GLN A C 1
ATOM 1283 O O . GLN A 1 167 ? -49.114 14.997 -9.678 1.00 53.06 167 GLN A O 1
ATOM 1288 N N . PRO A 1 168 ? -50.803 13.509 -9.738 1.00 50.25 168 PRO A N 1
ATOM 1289 C CA . PRO A 1 168 ? -51.806 14.494 -10.101 1.00 50.25 168 PRO A CA 1
ATOM 1290 C C . PRO A 1 168 ? -52.133 15.339 -8.867 1.00 50.25 168 PRO A C 1
ATOM 1292 O O . PRO A 1 168 ? -52.466 14.832 -7.799 1.00 50.25 168 PRO A O 1
ATOM 1295 N N . THR A 1 169 ? -52.014 16.648 -9.032 1.00 55.41 169 THR A N 1
ATOM 1296 C CA . THR A 1 169 ? -52.448 17.674 -8.087 1.00 55.41 169 THR A CA 1
ATOM 1297 C C . THR A 1 169 ? -53.981 17.715 -8.072 1.00 55.41 169 THR A C 1
ATOM 1299 O O . THR A 1 169 ? -54.562 17.983 -9.123 1.00 55.41 169 THR A O 1
ATOM 1302 N N . PRO A 1 170 ? -54.680 17.533 -6.936 1.00 53.84 170 PRO A N 1
ATOM 1303 C CA . PRO A 1 170 ? -56.044 18.013 -6.806 1.00 53.84 170 PRO A CA 1
ATOM 1304 C C . PRO A 1 170 ? -55.985 19.460 -6.312 1.00 53.84 170 PRO A C 1
ATOM 1306 O O . PRO A 1 170 ? -55.786 19.740 -5.130 1.00 53.84 170 PRO A O 1
ATOM 1309 N N . GLN A 1 171 ? -56.115 20.391 -7.255 1.00 52.94 171 GLN A N 1
ATOM 1310 C CA . GLN A 1 171 ? -56.405 21.786 -6.957 1.00 52.94 171 GLN A CA 1
ATOM 1311 C C . GLN A 1 171 ? -57.895 21.941 -6.618 1.00 52.94 171 GLN A C 1
ATOM 1313 O O . GLN A 1 171 ? -58.752 21.578 -7.414 1.00 52.94 171 GLN A O 1
ATOM 1318 N N . GLY A 1 172 ? -58.165 22.554 -5.464 1.00 47.66 172 GLY A N 1
ATOM 1319 C CA . GLY A 1 172 ? -59.170 23.610 -5.329 1.00 47.66 172 GLY A CA 1
ATOM 1320 C C . GLY A 1 172 ? -60.646 23.216 -5.233 1.00 47.66 172 GLY A C 1
ATOM 1321 O O . GLY A 1 172 ? -61.330 23.083 -6.240 1.00 47.66 172 GLY A O 1
ATOM 1322 N N . VAL A 1 173 ? -61.183 23.275 -4.012 1.00 57.50 173 VAL A N 1
ATOM 1323 C CA . VAL A 1 173 ? -62.525 23.840 -3.786 1.00 57.50 173 VAL A CA 1
ATOM 1324 C C . VAL A 1 173 ? -62.456 24.769 -2.564 1.00 57.50 173 VAL A C 1
ATOM 1326 O O . VAL A 1 173 ? -62.004 24.315 -1.510 1.00 57.50 173 VAL A O 1
ATOM 1329 N N . PRO A 1 174 ? -62.839 26.057 -2.669 1.00 61.38 174 PRO A N 1
ATOM 1330 C CA . PRO A 1 174 ? -62.836 26.980 -1.540 1.00 61.38 174 PRO A CA 1
ATOM 1331 C C . PRO A 1 174 ? -64.237 27.189 -0.927 1.00 61.38 174 PRO A C 1
ATOM 1333 O O . PRO A 1 174 ? -65.226 27.308 -1.642 1.00 61.38 174 PRO A O 1
ATOM 1336 N N . MET A 1 175 ? -64.234 27.383 0.401 1.00 43.16 175 MET A N 1
ATOM 1337 C CA . MET A 1 175 ? -65.131 28.236 1.208 1.00 43.16 175 MET A CA 1
ATOM 1338 C C . MET A 1 175 ? -66.547 27.728 1.581 1.00 43.16 175 MET A C 1
ATOM 1340 O O . MET A 1 175 ? -67.426 27.655 0.734 1.00 43.16 175 MET A O 1
ATOM 1344 N N . LEU A 1 176 ? -66.815 27.510 2.884 1.00 46.22 176 LEU A N 1
ATOM 1345 C CA . LEU A 1 176 ? -67.549 28.434 3.788 1.00 46.22 176 LEU A CA 1
ATOM 1346 C C . LEU A 1 176 ? -67.658 27.873 5.242 1.00 46.22 176 LEU A C 1
ATOM 1348 O O . LEU A 1 176 ? -67.496 26.669 5.427 1.00 46.22 176 LEU A O 1
ATOM 1352 N N . PRO A 1 177 ? -67.920 28.718 6.271 1.00 69.12 177 PRO A N 1
ATOM 1353 C CA . PRO A 1 177 ? -67.824 28.374 7.698 1.00 69.12 177 PRO A CA 1
ATOM 1354 C C . PRO A 1 177 ? -69.191 28.191 8.392 1.00 69.12 177 PRO A C 1
ATOM 1356 O O . PRO A 1 177 ? -70.129 28.924 8.089 1.00 69.12 177 PRO A O 1
ATOM 1359 N N . ALA A 1 178 ? -69.291 27.296 9.385 1.00 40.25 178 ALA A N 1
ATOM 1360 C CA . ALA A 1 178 ? -70.375 27.308 10.380 1.00 40.25 178 ALA A CA 1
ATOM 1361 C C . ALA A 1 178 ? -70.077 26.413 11.604 1.00 40.25 178 ALA A C 1
ATOM 1363 O O . ALA A 1 178 ? -69.968 25.202 11.482 1.00 40.25 178 ALA A O 1
ATOM 1364 N N . ALA A 1 179 ? -69.961 27.068 12.762 1.00 40.00 179 ALA A N 1
ATOM 1365 C CA . ALA A 1 179 ? -70.535 26.741 14.073 1.00 40.00 179 ALA A CA 1
ATOM 1366 C C . ALA A 1 179 ? -70.523 25.303 14.666 1.00 40.00 179 ALA A C 1
ATOM 1368 O O . ALA A 1 179 ? -71.177 24.398 14.167 1.00 40.00 179 ALA A O 1
ATOM 1369 N N . ALA A 1 180 ? -70.004 25.270 15.905 1.00 40.16 180 ALA A N 1
ATOM 1370 C CA . ALA A 1 180 ? -70.576 24.659 17.118 1.00 40.16 180 ALA A CA 1
ATOM 1371 C C . ALA A 1 180 ? -70.226 23.207 17.520 1.00 40.16 180 ALA A C 1
ATOM 1373 O O . ALA A 1 180 ? -70.209 22.300 16.699 1.00 40.16 180 ALA A O 1
ATOM 1374 N N . GLN A 1 181 ? -70.087 23.066 18.856 1.00 42.25 181 GLN A N 1
ATOM 1375 C CA . GLN A 1 181 ? -69.993 21.866 19.719 1.00 42.25 181 GLN A CA 1
ATOM 1376 C C . GLN A 1 181 ? -68.571 21.272 19.790 1.00 42.25 181 GLN A C 1
ATOM 1378 O O . GLN A 1 181 ? -68.053 20.787 18.797 1.00 42.25 181 GLN A O 1
ATOM 1383 N N . GLN A 1 182 ? -67.777 21.349 20.868 1.00 49.19 182 GLN A N 1
ATOM 1384 C CA . GLN A 1 182 ? -67.999 21.368 22.323 1.00 49.19 182 GLN A CA 1
ATOM 1385 C C . GLN A 1 182 ? -68.849 20.198 22.825 1.00 49.19 182 GLN A C 1
ATOM 1387 O O . GLN A 1 182 ? -70.042 20.364 23.049 1.00 49.19 182 GLN A O 1
ATOM 1392 N N . GLU A 1 183 ? -68.187 19.057 23.034 1.00 43.62 183 GLU A N 1
ATOM 1393 C CA . GLU A 1 183 ? -68.607 17.985 23.939 1.00 43.62 183 GLU A CA 1
ATOM 1394 C C . GLU A 1 183 ? -67.382 17.508 24.740 1.00 43.62 183 GLU A C 1
ATOM 1396 O O . GLU A 1 183 ? -66.445 16.906 24.213 1.00 43.62 183 GLU A O 1
ATOM 1401 N N . ASP A 1 184 ? -67.391 17.874 26.021 1.00 43.88 184 ASP A N 1
ATOM 1402 C CA . ASP A 1 184 ? -66.793 17.129 27.121 1.00 43.88 184 ASP A CA 1
ATOM 1403 C C . ASP A 1 184 ? -67.423 15.728 27.182 1.00 43.88 184 ASP A C 1
ATOM 1405 O O . ASP A 1 184 ? -68.647 15.630 27.193 1.00 43.88 184 ASP A O 1
ATOM 1409 N N . ASP A 1 185 ? -66.620 14.671 27.338 1.00 42.41 185 ASP A N 1
ATOM 1410 C CA . ASP A 1 185 ? -66.959 13.646 28.333 1.00 42.41 185 ASP A CA 1
ATOM 1411 C C . ASP A 1 185 ? -65.713 12.861 28.811 1.00 42.41 185 ASP A C 1
ATOM 1413 O O . ASP A 1 185 ? -64.915 12.398 27.984 1.00 42.41 185 ASP A O 1
ATOM 1417 N N . PRO A 1 186 ? -65.518 12.687 30.135 1.00 55.03 186 PRO A N 1
ATOM 1418 C CA . PRO A 1 186 ? -64.448 11.911 30.739 1.00 55.03 186 PRO A CA 1
ATOM 1419 C C . PRO A 1 186 ? -64.978 10.582 31.295 1.00 55.03 186 PRO A C 1
ATOM 1421 O O . PRO A 1 186 ? -65.674 10.567 32.304 1.00 55.03 186 PRO A O 1
ATOM 1424 N N . GLN A 1 187 ? -64.588 9.429 30.744 1.00 45.22 187 GLN A N 1
ATOM 1425 C CA . GLN A 1 187 ? -64.806 8.157 31.446 1.00 45.22 187 GLN A CA 1
ATOM 1426 C C . GLN A 1 187 ? -63.995 7.004 30.853 1.00 45.22 187 GLN A C 1
ATOM 1428 O O . GLN A 1 187 ? -63.951 6.851 29.641 1.00 45.22 187 GLN A O 1
ATOM 1433 N N . TYR A 1 188 ? -63.425 6.197 31.760 1.00 39.81 188 TYR A N 1
ATOM 1434 C CA . TYR A 1 188 ? -62.668 4.930 31.642 1.00 39.81 188 TYR A CA 1
ATOM 1435 C C . TYR A 1 188 ? -61.224 5.100 32.137 1.00 39.81 188 TYR A C 1
ATOM 1437 O O . TYR A 1 188 ? -60.331 5.503 31.407 1.00 39.81 188 TYR A O 1
ATOM 1445 N N . GLY A 1 189 ? -60.952 4.935 33.436 1.00 42.25 189 GLY A N 1
ATOM 1446 C CA . GLY A 1 189 ? -61.051 3.664 34.170 1.00 42.25 189 GLY A CA 1
ATOM 1447 C C . GLY A 1 189 ? -59.615 3.181 34.432 1.00 42.25 189 GLY A C 1
ATOM 1448 O O . GLY A 1 189 ? -59.029 2.518 33.593 1.00 42.25 189 GLY A O 1
ATOM 1449 N N . ALA A 1 190 ? -58.895 3.631 35.461 1.00 41.91 190 ALA A N 1
ATOM 1450 C CA . ALA A 1 190 ? -59.147 3.411 36.887 1.00 41.91 190 ALA A CA 1
ATOM 1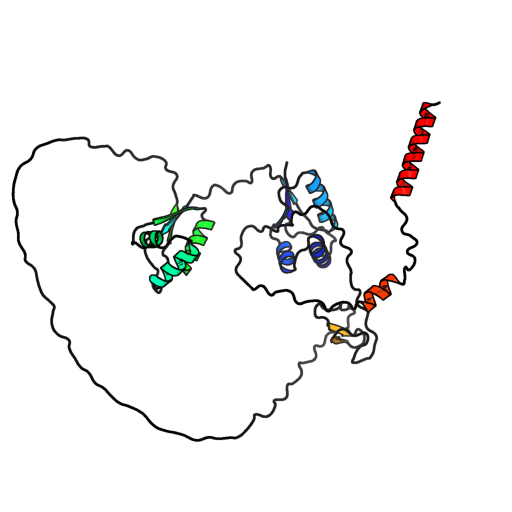451 C C . ALA A 1 190 ? -59.386 1.935 37.249 1.00 41.91 190 ALA A C 1
ATOM 1453 O O . ALA A 1 190 ? -60.380 1.616 37.884 1.00 41.91 190 ALA A O 1
ATOM 1454 N N . LEU A 1 191 ? -58.455 1.047 36.885 1.00 46.44 191 LEU A N 1
ATOM 1455 C CA . LEU A 1 191 ? -58.217 -0.210 37.599 1.00 46.44 191 LEU A CA 1
ATOM 1456 C C . LEU A 1 191 ? -56.712 -0.517 37.606 1.00 46.44 191 LEU A C 1
ATOM 1458 O O . LEU A 1 191 ? -56.051 -0.376 36.585 1.00 46.44 191 LEU A O 1
ATOM 1462 N N . LEU A 1 192 ? -56.223 -0.973 38.766 1.00 42.19 192 LEU A N 1
ATOM 1463 C CA . LEU A 1 192 ? -54.866 -1.460 39.080 1.00 42.19 192 LEU A CA 1
ATOM 1464 C C . LEU A 1 192 ? -53.885 -0.451 39.711 1.00 42.19 192 LEU A C 1
ATOM 1466 O O . LEU A 1 192 ? -52.730 -0.311 39.322 1.00 42.19 192 LEU A O 1
ATOM 1470 N N . ARG A 1 193 ? -54.316 0.138 40.829 1.00 42.06 193 ARG A N 1
ATOM 1471 C CA . ARG A 1 193 ? -53.503 0.152 42.056 1.00 42.06 193 ARG A CA 1
ATOM 1472 C C . ARG A 1 193 ? -54.219 -0.739 43.064 1.00 42.06 193 ARG A C 1
ATOM 1474 O O . ARG A 1 193 ? -55.358 -0.426 43.373 1.00 42.06 193 ARG A O 1
ATOM 1481 N N . THR A 1 194 ? -53.605 -1.821 43.545 1.00 37.62 194 THR A N 1
ATOM 1482 C CA . THR A 1 194 ? -53.250 -2.052 44.965 1.00 37.62 194 THR A CA 1
ATOM 1483 C C . THR A 1 194 ? -52.541 -3.410 45.113 1.00 37.62 194 THR A C 1
ATOM 1485 O O . THR A 1 194 ? -52.924 -4.374 44.462 1.00 37.62 194 THR A O 1
ATOM 1488 N N . ALA A 1 195 ? -51.582 -3.455 46.044 1.00 38.12 195 ALA A N 1
ATOM 1489 C CA . ALA A 1 195 ? -51.109 -4.620 46.800 1.00 38.12 195 ALA A CA 1
ATOM 1490 C C . ALA A 1 195 ? -50.142 -5.614 46.124 1.00 38.12 195 ALA A C 1
ATOM 1492 O O . ALA A 1 195 ? -50.552 -6.609 45.545 1.00 38.12 195 ALA A O 1
ATOM 1493 N N . CYS A 1 196 ? -48.844 -5.385 46.350 1.00 42.62 196 CYS A N 1
ATOM 1494 C CA . CYS A 1 196 ? -47.937 -6.399 46.904 1.00 42.62 196 CYS A CA 1
ATOM 1495 C C . CYS A 1 196 ? -46.807 -5.686 47.667 1.00 42.62 196 CYS A C 1
ATOM 1497 O O . CYS A 1 196 ? -45.684 -5.556 47.189 1.00 42.62 196 CYS A O 1
ATOM 1499 N N . ASP A 1 197 ? -47.153 -5.202 48.862 1.00 40.16 197 ASP A N 1
ATOM 1500 C CA . ASP A 1 197 ? -46.254 -5.260 50.015 1.00 40.16 197 ASP A CA 1
ATOM 1501 C C . ASP A 1 197 ? -46.052 -6.733 50.373 1.00 40.16 197 ASP A C 1
ATOM 1503 O O . ASP A 1 197 ? -47.041 -7.455 50.471 1.00 40.16 197 ASP A O 1
ATOM 1507 N N . LEU A 1 198 ? -44.805 -7.154 50.593 1.00 44.91 198 LEU A N 1
ATOM 1508 C CA . LEU A 1 198 ? -44.430 -8.230 51.515 1.00 44.91 198 LEU A CA 1
ATOM 1509 C C . LEU A 1 198 ? -42.909 -8.156 51.762 1.00 44.91 198 LEU A C 1
ATOM 1511 O O . LEU A 1 198 ? -42.114 -8.486 50.889 1.00 44.91 198 LEU A O 1
ATOM 1515 N N . SER A 1 199 ? -42.553 -7.689 52.970 1.00 46.00 199 SER A N 1
ATOM 1516 C CA . SER A 1 199 ? -41.522 -8.229 53.889 1.00 46.00 199 SER A CA 1
ATOM 1517 C C . SER A 1 199 ? -40.172 -8.681 53.291 1.00 46.00 199 SER A C 1
ATOM 1519 O O . SER A 1 199 ? -40.115 -9.630 52.525 1.00 46.00 199 SER A O 1
ATOM 1521 N N . GLY A 1 200 ? -39.003 -8.154 53.665 1.00 36.84 200 GLY A N 1
ATOM 1522 C CA . GLY A 1 200 ? -38.611 -7.703 54.998 1.00 36.84 200 GLY A CA 1
ATOM 1523 C C . GLY A 1 200 ? -38.217 -8.881 55.895 1.00 36.84 200 GLY A C 1
ATOM 1524 O O . GLY A 1 200 ? -38.983 -9.230 56.781 1.00 36.84 200 GLY A O 1
ATOM 1525 N N . THR A 1 201 ? -37.023 -9.455 55.703 1.00 46.25 201 THR A N 1
ATOM 1526 C CA . THR A 1 201 ? -36.297 -10.174 56.765 1.00 46.25 201 THR A CA 1
ATOM 1527 C C . THR A 1 201 ? -34.797 -9.947 56.633 1.00 46.25 201 THR A C 1
ATOM 1529 O O . THR A 1 201 ? -34.162 -10.368 55.668 1.00 46.25 201 THR A O 1
ATOM 1532 N N . ALA A 1 202 ? -34.259 -9.284 57.650 1.00 46.38 202 ALA A N 1
ATOM 1533 C CA . ALA A 1 202 ? -32.860 -9.290 58.024 1.00 46.38 202 ALA A CA 1
ATOM 1534 C C . ALA A 1 202 ? -32.464 -10.673 58.564 1.00 46.38 202 ALA A C 1
ATOM 1536 O O . ALA A 1 202 ? -33.185 -11.220 59.391 1.00 46.38 202 ALA A O 1
ATOM 1537 N N . PHE A 1 203 ? -31.305 -11.184 58.151 1.00 39.84 203 PHE A N 1
ATOM 1538 C CA . PHE A 1 203 ? -30.506 -12.171 58.887 1.00 39.84 203 PHE A CA 1
ATOM 1539 C C . PHE A 1 203 ? -29.032 -11.869 58.573 1.00 39.84 203 PHE A C 1
ATOM 1541 O O . PHE A 1 203 ? -28.633 -11.819 57.416 1.00 39.84 203 PHE A O 1
ATOM 1548 N N . ALA A 1 204 ? -28.317 -11.347 59.570 1.00 39.41 204 ALA A N 1
ATOM 1549 C CA . ALA A 1 204 ? -27.291 -12.067 60.331 1.00 39.41 204 ALA A CA 1
ATOM 1550 C C . ALA A 1 204 ? -25.963 -12.172 59.552 1.00 39.41 204 ALA A C 1
ATOM 1552 O O . ALA A 1 204 ? -25.822 -12.953 58.623 1.00 39.41 204 ALA A O 1
ATOM 1553 N N . SER A 1 205 ? -25.009 -11.266 59.775 1.00 37.72 205 SER A N 1
ATOM 1554 C CA . SER A 1 205 ? -23.986 -11.389 60.827 1.00 37.72 205 SER A CA 1
ATOM 1555 C C . SER A 1 205 ? -23.332 -12.774 60.861 1.00 37.72 205 SER A C 1
ATOM 1557 O O . SER A 1 205 ? -23.825 -13.687 61.522 1.00 37.72 205 SER A O 1
ATOM 1559 N N . TYR A 1 206 ? -22.173 -12.886 60.221 1.00 44.22 206 TYR A N 1
ATOM 1560 C CA . TYR A 1 206 ? -21.099 -13.744 60.701 1.00 44.22 206 TYR A CA 1
ATOM 1561 C C . TYR A 1 206 ? -19.819 -12.911 60.727 1.00 44.22 206 TYR A C 1
ATOM 1563 O O . TYR A 1 206 ? -19.261 -12.522 59.704 1.00 44.22 206 TYR A O 1
ATOM 1571 N N . ASP A 1 207 ? -19.437 -12.585 61.951 1.00 40.50 207 ASP A N 1
ATOM 1572 C CA . ASP A 1 207 ? -18.106 -12.162 62.340 1.00 40.50 207 ASP A CA 1
ATOM 1573 C C . ASP A 1 207 ? -17.357 -13.408 62.852 1.00 40.50 207 ASP A C 1
ATOM 1575 O O . ASP A 1 207 ? -17.976 -14.413 63.222 1.00 40.50 207 ASP A O 1
ATOM 1579 N N . THR A 1 208 ? -16.040 -13.274 63.000 1.00 42.53 208 THR A N 1
ATOM 1580 C CA . THR A 1 208 ? -15.130 -14.092 63.827 1.00 42.53 208 THR A CA 1
ATOM 1581 C C . THR A 1 208 ? -14.772 -15.515 63.363 1.00 42.53 208 THR A C 1
ATOM 1583 O O . THR A 1 208 ? -15.493 -16.474 63.611 1.00 42.53 208 THR A O 1
ATOM 1586 N N . SER A 1 209 ? -13.551 -15.706 62.840 1.00 39.94 209 SER A N 1
ATOM 1587 C CA . SER A 1 209 ? -12.353 -15.974 63.674 1.00 39.94 209 SER A CA 1
ATOM 1588 C C . SER A 1 209 ? -11.218 -16.683 62.919 1.00 39.94 209 SER A C 1
ATOM 1590 O O . SER A 1 209 ? -11.358 -17.802 62.443 1.00 39.94 209 SER A O 1
ATOM 1592 N N . SER A 1 210 ? -10.059 -16.020 62.914 1.00 46.41 210 SER A N 1
ATOM 1593 C CA . SER A 1 210 ? -8.736 -16.530 63.305 1.00 46.41 210 SER A CA 1
ATOM 1594 C C . SER A 1 210 ? -8.410 -18.019 63.113 1.00 46.41 210 SER A C 1
ATOM 1596 O O . SER A 1 210 ? -8.855 -18.870 63.879 1.00 46.41 210 SER A O 1
ATOM 1598 N N . THR A 1 211 ? -7.441 -18.320 62.242 1.00 41.59 211 THR A N 1
ATOM 1599 C CA . THR A 1 211 ? -6.545 -19.476 62.427 1.00 41.59 211 THR A CA 1
ATOM 1600 C C . THR A 1 211 ? -5.139 -19.153 61.904 1.00 41.59 211 THR A C 1
ATOM 1602 O O . THR A 1 211 ? -4.887 -19.108 60.709 1.00 41.59 211 THR A O 1
ATOM 1605 N N . THR A 1 212 ? -4.276 -18.826 62.866 1.00 44.66 212 THR A N 1
ATOM 1606 C CA . THR A 1 212 ? -2.835 -19.109 63.005 1.00 44.66 212 THR A CA 1
ATOM 1607 C C . THR A 1 212 ? -1.944 -19.350 61.782 1.00 44.66 212 THR A C 1
ATOM 1609 O O . THR A 1 212 ? -2.147 -20.265 60.988 1.00 44.66 212 THR A O 1
ATOM 1612 N N . ALA A 1 213 ? -0.833 -18.613 61.814 1.00 44.31 213 ALA A N 1
ATOM 1613 C CA . ALA A 1 213 ? 0.461 -18.893 61.210 1.00 44.31 213 ALA A CA 1
ATOM 1614 C C . ALA A 1 213 ? 0.852 -20.383 61.149 1.00 44.31 213 ALA A C 1
ATOM 1616 O O . ALA A 1 213 ? 0.753 -21.115 62.138 1.00 44.31 213 ALA A O 1
ATOM 1617 N N . ARG A 1 214 ? 1.411 -20.768 59.999 1.00 45.94 214 ARG A N 1
ATOM 1618 C CA . ARG A 1 214 ? 2.478 -21.760 59.889 1.00 45.94 214 ARG A CA 1
ATOM 1619 C C . ARG A 1 214 ? 3.543 -21.203 58.950 1.00 45.94 214 ARG A C 1
ATOM 1621 O O . ARG A 1 214 ? 3.278 -20.988 57.770 1.00 45.94 214 ARG A O 1
ATOM 1628 N N . ASP A 1 215 ? 4.702 -20.943 59.536 1.00 46.84 215 ASP A N 1
ATOM 1629 C CA . ASP A 1 215 ? 5.996 -21.088 58.886 1.00 46.84 215 ASP A CA 1
ATOM 1630 C C . ASP A 1 215 ? 6.176 -22.529 58.362 1.00 46.84 215 ASP A C 1
ATOM 1632 O O . ASP A 1 215 ? 5.476 -23.448 58.798 1.00 46.84 215 ASP A O 1
ATOM 1636 N N . ASP A 1 216 ? 7.156 -22.661 57.468 1.00 44.00 216 ASP A N 1
ATOM 1637 C CA . ASP A 1 216 ? 7.857 -23.857 56.980 1.00 44.00 216 ASP A CA 1
ATOM 1638 C C . ASP A 1 216 ? 7.666 -24.311 55.521 1.00 44.00 216 ASP A C 1
ATOM 1640 O O . ASP A 1 216 ? 6.572 -24.505 54.991 1.00 44.00 216 ASP A O 1
ATOM 1644 N N . GLU A 1 217 ? 8.848 -24.564 54.955 1.00 43.00 217 GLU A N 1
ATOM 1645 C CA . GLU A 1 217 ? 9.214 -25.332 53.771 1.00 43.00 217 GLU A CA 1
ATOM 1646 C C . GLU A 1 217 ? 9.199 -24.651 52.388 1.00 43.00 217 GLU A C 1
ATOM 1648 O O . GLU A 1 217 ? 8.245 -24.684 51.607 1.00 43.00 217 GLU A O 1
ATOM 1653 N N . ALA A 1 218 ? 10.371 -24.107 52.043 1.00 53.53 218 ALA A N 1
ATOM 1654 C CA . ALA A 1 218 ? 10.781 -23.799 50.680 1.00 53.53 218 ALA A CA 1
ATOM 1655 C C . ALA A 1 218 ? 10.780 -25.065 49.791 1.00 53.53 218 ALA A C 1
ATOM 1657 O O . ALA A 1 218 ? 11.292 -26.107 50.208 1.00 53.53 218 ALA A O 1
ATOM 1658 N N . PRO A 1 219 ? 10.285 -25.001 48.541 1.00 61.75 219 PRO A N 1
ATOM 1659 C CA . PRO A 1 219 ? 10.364 -26.132 47.624 1.00 61.75 219 PRO A CA 1
ATOM 1660 C C . PRO A 1 219 ? 11.821 -26.363 47.167 1.00 61.75 219 PRO A C 1
ATOM 1662 O O . PRO A 1 219 ? 12.513 -25.396 46.829 1.00 61.75 219 PRO A O 1
ATOM 1665 N N . PRO A 1 220 ? 12.311 -27.617 47.111 1.00 72.94 220 PRO A N 1
ATOM 1666 C CA . PRO A 1 220 ? 13.651 -27.904 46.610 1.00 72.94 220 PRO A CA 1
ATOM 1667 C C . PRO A 1 220 ? 13.758 -27.608 45.101 1.00 72.94 220 PRO A C 1
ATOM 1669 O O . PRO A 1 220 ? 12.771 -27.738 44.368 1.00 72.94 220 PRO A O 1
ATOM 1672 N N . PRO A 1 221 ? 14.952 -27.240 44.599 1.00 62.81 221 PRO A N 1
ATOM 1673 C CA . PRO A 1 221 ? 15.153 -26.952 43.186 1.00 62.81 221 PRO A CA 1
ATOM 1674 C C . PRO A 1 221 ? 15.006 -28.227 42.347 1.00 62.81 221 PRO A C 1
ATOM 1676 O O . PRO A 1 221 ? 15.736 -29.202 42.522 1.00 62.81 221 PRO A O 1
ATOM 1679 N N . VAL A 1 222 ? 14.073 -28.201 41.398 1.00 62.06 222 VAL A N 1
ATOM 1680 C CA . VAL A 1 222 ? 13.937 -29.227 40.359 1.00 62.06 222 VAL A CA 1
ATOM 1681 C C . VAL A 1 222 ? 15.148 -29.192 39.410 1.00 62.06 222 VAL A C 1
ATOM 1683 O O . VAL A 1 222 ? 15.467 -28.128 38.872 1.00 62.06 222 VAL A O 1
ATOM 1686 N N . PRO A 1 223 ? 15.832 -30.326 39.156 1.00 58.91 223 PRO A N 1
ATOM 1687 C CA . PRO A 1 223 ? 16.913 -30.388 38.180 1.00 58.91 223 PRO A CA 1
ATOM 1688 C C . PRO A 1 223 ? 16.347 -30.297 36.757 1.00 58.91 223 PRO A C 1
ATOM 1690 O O . PRO A 1 223 ? 15.658 -31.196 36.273 1.00 58.91 223 PRO A O 1
ATOM 1693 N N . VAL A 1 224 ? 16.654 -29.197 36.069 1.00 59.06 224 VAL A N 1
ATOM 1694 C CA . VAL A 1 224 ? 16.343 -29.016 34.646 1.00 59.06 224 VAL A CA 1
ATOM 1695 C C . VAL A 1 224 ? 17.229 -29.964 33.836 1.00 59.06 224 VAL A C 1
ATOM 1697 O O . VAL A 1 224 ? 18.449 -29.810 33.789 1.00 59.06 224 VAL A O 1
ATOM 1700 N N . SER A 1 225 ? 16.616 -30.966 33.209 1.00 61.31 225 SER A N 1
ATOM 1701 C CA . SER A 1 225 ? 17.302 -31.862 32.273 1.00 61.31 225 SER A CA 1
ATOM 1702 C C . SER A 1 225 ? 17.647 -31.109 30.977 1.00 61.31 225 SER A C 1
ATOM 1704 O O . SER A 1 225 ? 16.791 -30.384 30.465 1.00 61.31 225 SER A O 1
ATOM 1706 N N . PRO A 1 226 ? 18.863 -31.255 30.416 1.00 68.69 226 PRO A N 1
ATOM 1707 C CA . PRO A 1 226 ? 19.207 -30.639 29.138 1.00 68.69 226 PRO A CA 1
ATOM 1708 C C . PRO A 1 226 ? 18.411 -31.281 27.984 1.00 68.69 226 PRO A C 1
ATOM 1710 O O . PRO A 1 226 ? 18.134 -32.483 28.028 1.00 68.69 226 PRO A O 1
ATOM 1713 N N . PRO A 1 227 ? 18.054 -30.513 26.936 1.00 66.12 227 PRO A N 1
ATOM 1714 C CA . PRO A 1 227 ? 17.342 -31.046 25.778 1.00 66.12 227 PRO A CA 1
ATOM 1715 C C . PRO A 1 227 ? 18.208 -32.056 25.000 1.00 66.12 227 PRO A C 1
ATOM 1717 O O . PRO A 1 227 ? 19.441 -31.965 25.029 1.00 66.12 227 PRO A O 1
ATOM 1720 N N . PRO A 1 228 ? 17.588 -33.016 24.286 1.00 50.44 228 PRO A N 1
ATOM 1721 C CA . PRO A 1 228 ? 18.317 -34.060 23.580 1.00 50.44 228 PRO A CA 1
ATOM 1722 C C . PRO A 1 228 ? 19.182 -33.475 22.460 1.00 50.44 228 PRO A C 1
ATOM 1724 O O . PRO A 1 228 ? 18.768 -32.583 21.717 1.00 50.44 228 PRO A O 1
ATOM 1727 N N . ALA A 1 229 ? 20.392 -34.020 22.328 1.00 46.66 229 ALA A N 1
ATOM 1728 C CA . ALA A 1 229 ? 21.305 -33.713 21.240 1.00 46.66 229 ALA A CA 1
ATOM 1729 C C . ALA A 1 229 ? 20.630 -34.016 19.894 1.00 46.66 229 ALA A C 1
ATOM 1731 O O . ALA A 1 229 ? 20.355 -35.170 19.568 1.00 46.66 229 ALA A O 1
ATOM 1732 N N . SER A 1 230 ? 20.369 -32.972 19.104 1.00 48.12 230 SER A N 1
ATOM 1733 C CA . SER A 1 230 ? 19.953 -33.140 17.716 1.00 48.12 230 SER A CA 1
ATOM 1734 C C . SER A 1 230 ? 21.145 -33.685 16.932 1.00 48.12 230 SER A C 1
ATOM 1736 O O . SER A 1 230 ? 22.125 -32.981 16.685 1.00 48.12 230 SER A O 1
ATOM 1738 N N . SER A 1 231 ? 21.081 -34.965 16.577 1.00 53.22 231 SER A N 1
ATOM 1739 C CA . SER A 1 231 ? 21.967 -35.558 15.589 1.00 53.22 231 SER A CA 1
ATOM 1740 C C . SER A 1 231 ? 21.671 -34.907 14.239 1.00 53.22 231 SER A C 1
ATOM 1742 O O . SER A 1 231 ? 20.624 -35.126 13.631 1.00 53.22 231 SER A O 1
ATOM 1744 N N . ARG A 1 232 ? 22.597 -34.080 13.747 1.00 48.06 232 ARG A N 1
ATOM 1745 C CA . ARG A 1 232 ? 22.624 -33.721 12.330 1.00 48.06 232 ARG A CA 1
ATOM 1746 C C . ARG A 1 232 ? 23.956 -34.090 11.714 1.00 48.06 232 ARG A C 1
ATOM 1748 O O . ARG A 1 232 ? 25.030 -33.765 12.211 1.00 48.06 232 ARG A O 1
ATOM 1755 N N . SER A 1 233 ? 23.778 -34.848 10.644 1.00 42.19 233 SER A N 1
ATOM 1756 C CA . SER A 1 233 ? 24.754 -35.504 9.805 1.00 42.19 233 SER A CA 1
ATOM 1757 C C . SER A 1 233 ? 25.794 -34.529 9.268 1.00 42.19 233 SER A C 1
ATOM 1759 O O . SER A 1 233 ? 25.474 -33.410 8.870 1.00 42.19 233 SER A O 1
ATOM 1761 N N . ALA A 1 234 ? 27.037 -34.999 9.224 1.00 48.12 234 ALA A N 1
ATOM 1762 C CA . ALA A 1 234 ? 28.135 -34.348 8.539 1.00 48.12 234 ALA A CA 1
ATOM 1763 C C . ALA A 1 234 ? 27.813 -34.222 7.040 1.00 48.12 234 ALA A C 1
ATOM 1765 O O . ALA A 1 234 ? 27.647 -35.217 6.340 1.00 48.12 234 ALA A O 1
ATOM 1766 N N . GLY A 1 235 ? 27.724 -32.986 6.562 1.00 38.66 235 GLY A N 1
ATOM 1767 C CA . GLY A 1 235 ? 27.606 -32.637 5.152 1.00 38.66 235 GLY A CA 1
ATOM 1768 C C . GLY A 1 235 ? 27.903 -31.152 5.011 1.00 38.66 235 GLY A C 1
ATOM 1769 O O . GLY A 1 235 ? 27.187 -30.330 5.572 1.00 38.66 235 GLY A O 1
ATOM 1770 N N . GLY A 1 236 ? 29.021 -30.826 4.362 1.00 46.41 236 GLY A N 1
ATOM 1771 C CA . GLY A 1 236 ? 29.609 -29.489 4.326 1.00 46.41 236 GLY A CA 1
ATOM 1772 C C . GLY A 1 236 ? 28.641 -28.402 3.864 1.00 46.41 236 GLY A C 1
ATOM 1773 O O . GLY A 1 236 ? 28.222 -28.372 2.713 1.00 46.41 236 GLY A O 1
ATOM 1774 N N . GLY A 1 237 ? 28.350 -27.475 4.769 1.00 36.66 237 GLY A N 1
ATOM 1775 C CA . GLY A 1 237 ? 27.690 -26.211 4.488 1.00 36.66 237 GLY A CA 1
ATOM 1776 C C . GLY A 1 237 ? 28.203 -25.190 5.491 1.00 36.66 237 GLY A C 1
ATOM 1777 O O . GLY A 1 237 ? 28.068 -25.378 6.699 1.00 36.66 237 GLY A O 1
ATOM 1778 N N . PHE A 1 238 ? 28.860 -24.139 5.007 1.00 47.97 238 PHE A N 1
ATOM 1779 C CA . PHE A 1 238 ? 29.304 -23.036 5.851 1.00 47.97 238 PHE A CA 1
ATOM 1780 C C . PHE A 1 238 ? 28.059 -22.334 6.403 1.00 47.97 238 PHE A C 1
ATOM 1782 O O . PHE A 1 238 ? 27.329 -21.690 5.655 1.00 47.97 238 PHE A O 1
ATOM 1789 N N . ALA A 1 239 ? 27.785 -22.488 7.699 1.00 44.34 239 ALA A N 1
ATOM 1790 C CA . ALA A 1 239 ? 26.728 -21.730 8.350 1.00 44.34 239 ALA A CA 1
ATOM 1791 C C . ALA A 1 239 ? 27.161 -20.258 8.405 1.00 44.34 239 ALA A C 1
ATOM 1793 O O . ALA A 1 239 ? 28.110 -19.909 9.112 1.00 44.34 239 ALA A O 1
ATOM 1794 N N . PHE A 1 240 ? 26.493 -19.408 7.626 1.00 51.69 240 PHE A N 1
ATOM 1795 C CA . PHE A 1 240 ? 26.597 -17.960 7.774 1.00 51.69 240 PHE A CA 1
ATOM 1796 C C . PHE A 1 240 ? 26.155 -17.572 9.190 1.00 51.69 240 PHE A C 1
ATOM 1798 O O . PHE A 1 240 ? 25.335 -18.259 9.799 1.00 51.69 240 PHE A O 1
ATOM 1805 N N . ALA A 1 241 ? 26.742 -16.505 9.738 1.00 52.69 241 ALA A N 1
ATOM 1806 C CA . ALA A 1 241 ? 26.344 -15.990 11.042 1.00 52.69 241 ALA A CA 1
ATOM 1807 C C . ALA A 1 241 ? 24.832 -15.719 11.030 1.00 52.69 241 ALA A C 1
ATOM 1809 O O . ALA A 1 241 ? 24.351 -14.969 10.179 1.00 52.69 241 ALA A O 1
ATOM 1810 N N . ASN A 1 242 ? 24.098 -16.354 11.944 1.00 54.75 242 ASN A N 1
ATOM 1811 C CA . ASN A 1 242 ? 22.678 -16.084 12.114 1.00 54.75 242 ASN A CA 1
ATOM 1812 C C . ASN A 1 242 ? 22.511 -14.627 12.567 1.00 54.75 242 ASN A C 1
ATOM 1814 O O . ASN A 1 242 ? 23.364 -14.076 13.270 1.00 54.75 242 ASN A O 1
ATOM 1818 N N . THR A 1 243 ? 21.390 -14.017 12.192 1.00 56.00 243 THR A N 1
ATOM 1819 C CA . THR A 1 243 ? 21.003 -12.635 12.521 1.00 56.00 243 THR A CA 1
ATOM 1820 C C . THR A 1 243 ? 21.000 -12.336 14.027 1.00 56.00 243 THR A C 1
ATOM 1822 O O . THR A 1 243 ? 21.049 -11.177 14.422 1.00 56.00 243 THR A O 1
ATOM 1825 N N . ASP A 1 244 ? 21.025 -13.372 14.865 1.00 69.38 244 ASP A N 1
ATOM 1826 C CA . ASP A 1 244 ? 20.943 -13.290 16.325 1.00 69.38 244 ASP A CA 1
ATOM 1827 C C . ASP A 1 244 ? 22.292 -13.012 17.022 1.00 69.38 244 ASP A C 1
ATOM 1829 O O . ASP A 1 244 ? 22.354 -12.957 18.248 1.00 69.38 244 ASP A O 1
ATOM 1833 N N . GLY A 1 245 ? 23.398 -12.861 16.278 1.00 81.50 245 GLY A N 1
ATOM 1834 C CA . GLY A 1 245 ? 24.730 -12.607 16.856 1.00 81.50 245 GLY A CA 1
ATOM 1835 C C . GLY A 1 245 ? 25.438 -13.854 17.408 1.00 81.50 245 GLY A C 1
ATOM 1836 O O . GLY A 1 245 ? 26.449 -13.744 18.107 1.00 81.50 245 GLY A O 1
ATOM 1837 N N . TYR A 1 246 ? 24.935 -15.042 17.067 1.00 86.94 246 TYR A N 1
ATOM 1838 C CA . TYR A 1 246 ? 25.517 -16.338 17.410 1.00 86.94 246 TYR A CA 1
ATOM 1839 C C . TYR A 1 246 ? 25.998 -17.066 16.153 1.00 86.94 246 TYR A C 1
ATOM 1841 O O . TYR A 1 246 ? 25.451 -16.909 15.059 1.00 86.94 246 TYR A O 1
ATOM 1849 N N . LEU A 1 247 ? 27.033 -17.889 16.313 1.00 89.19 247 LEU A N 1
ATOM 1850 C CA . LEU A 1 247 ? 27.603 -18.679 15.228 1.00 89.19 247 LEU A CA 1
ATOM 1851 C C . LEU A 1 247 ? 28.009 -20.076 15.698 1.00 89.19 247 LEU A C 1
ATOM 1853 O O . LEU A 1 247 ? 28.391 -20.290 16.850 1.00 89.19 247 LEU A O 1
ATOM 1857 N N . ASN A 1 248 ? 27.946 -21.032 14.775 1.00 92.00 248 ASN A N 1
ATOM 1858 C CA . ASN A 1 248 ? 28.420 -22.392 15.001 1.00 92.00 248 ASN A CA 1
ATOM 1859 C C . ASN A 1 248 ? 29.911 -22.488 14.680 1.00 92.00 248 ASN A C 1
ATOM 1861 O O . ASN A 1 248 ? 30.351 -22.095 13.600 1.00 92.00 248 ASN A O 1
ATOM 1865 N N . CYS A 1 249 ? 30.702 -23.040 15.601 1.00 92.50 249 CYS A N 1
ATOM 1866 C CA . CYS A 1 249 ? 32.109 -23.306 15.330 1.00 92.50 249 CYS A CA 1
ATOM 1867 C C . CYS A 1 249 ? 32.247 -24.338 14.194 1.00 92.50 249 CYS A C 1
ATOM 1869 O O . CYS A 1 249 ? 31.733 -25.449 14.335 1.00 92.50 249 CYS A O 1
ATOM 1871 N N . PRO A 1 250 ? 33.005 -24.052 13.120 1.00 89.00 250 PRO A N 1
ATOM 1872 C CA . PRO A 1 250 ? 33.129 -24.965 11.983 1.00 89.00 250 PRO A CA 1
ATOM 1873 C C . PRO A 1 250 ? 33.886 -26.252 12.328 1.00 89.00 250 PRO A C 1
ATOM 1875 O O . PRO A 1 250 ? 33.753 -27.253 11.634 1.00 89.00 250 PRO A O 1
ATOM 1878 N N . ARG A 1 251 ? 34.682 -26.243 13.404 1.00 91.62 251 ARG A N 1
ATOM 1879 C CA . ARG A 1 251 ? 35.478 -27.404 13.809 1.00 91.62 251 ARG A CA 1
ATOM 1880 C C . ARG A 1 251 ? 34.716 -28.371 14.707 1.00 91.62 251 ARG A C 1
ATOM 1882 O O . ARG A 1 251 ? 34.906 -29.573 14.592 1.00 91.62 251 ARG A O 1
ATOM 1889 N N . CYS A 1 252 ? 33.909 -27.862 15.637 1.00 94.50 252 CYS A N 1
ATOM 1890 C CA . CYS A 1 252 ? 33.273 -28.693 16.667 1.00 94.50 252 CYS A CA 1
ATOM 1891 C C . CYS A 1 252 ? 31.749 -28.547 16.755 1.00 94.50 252 CYS A C 1
ATOM 1893 O O . CYS A 1 252 ? 31.140 -29.195 17.603 1.00 94.50 252 CYS A O 1
ATOM 1895 N N . GLY A 1 253 ? 31.141 -27.686 15.935 1.00 91.75 253 GLY A N 1
ATOM 1896 C CA . GLY A 1 253 ? 29.695 -27.457 15.905 1.00 91.75 253 GLY A CA 1
ATOM 1897 C C . GLY A 1 253 ? 29.130 -26.738 17.132 1.00 91.75 253 GLY A C 1
ATOM 1898 O O . GLY A 1 253 ? 27.919 -26.697 17.302 1.00 91.75 253 GLY A O 1
ATOM 1899 N N . PHE A 1 254 ? 29.973 -26.194 18.016 1.00 94.81 254 PHE A N 1
ATOM 1900 C CA . PHE A 1 254 ? 29.506 -25.503 19.218 1.00 94.81 254 PHE A CA 1
ATOM 1901 C C . PHE A 1 254 ? 28.865 -24.154 18.868 1.00 94.81 254 PHE A C 1
ATOM 1903 O O . PHE A 1 254 ? 29.514 -23.320 18.231 1.00 94.81 254 PHE A O 1
ATOM 1910 N N . TYR A 1 255 ? 27.620 -23.955 19.301 1.00 91.88 255 TYR A N 1
ATOM 1911 C CA . TYR A 1 255 ? 26.874 -22.708 19.139 1.00 91.88 255 TYR A CA 1
ATOM 1912 C C . TYR A 1 255 ? 27.252 -21.727 20.247 1.00 91.88 255 TYR A C 1
ATOM 1914 O O . TYR A 1 255 ? 27.135 -22.046 21.430 1.00 91.88 255 TYR A O 1
ATOM 1922 N N . GLN A 1 256 ? 27.740 -20.547 19.875 1.00 92.00 256 GLN A N 1
ATOM 1923 C CA . GLN A 1 256 ? 28.276 -19.563 20.819 1.00 92.00 256 GLN A CA 1
ATOM 1924 C C . GLN A 1 256 ? 28.048 -18.132 20.311 1.00 92.00 256 GLN A C 1
ATOM 1926 O O . GLN A 1 256 ? 27.875 -17.949 19.100 1.00 92.00 256 GLN A O 1
ATOM 1931 N N . PRO A 1 257 ? 28.046 -17.120 21.200 1.00 91.25 257 PRO A N 1
ATOM 1932 C CA . PRO A 1 257 ? 27.992 -15.724 20.780 1.00 91.25 257 PRO A CA 1
ATOM 1933 C C . PRO A 1 257 ? 29.240 -15.360 19.972 1.00 91.25 257 PRO A C 1
ATOM 1935 O O . PRO A 1 257 ? 30.270 -16.036 20.051 1.00 91.25 257 PRO A O 1
ATOM 1938 N N . TYR A 1 258 ? 29.152 -14.284 19.194 1.00 86.88 258 TYR A N 1
ATOM 1939 C CA . TYR A 1 258 ? 30.257 -13.836 18.357 1.00 86.88 258 TYR A CA 1
ATOM 1940 C C . TYR A 1 258 ? 31.561 -13.649 19.158 1.00 86.88 258 TYR A C 1
ATOM 1942 O O . TYR A 1 258 ? 31.638 -12.835 20.076 1.00 86.88 258 TYR A O 1
ATOM 1950 N N . ALA A 1 259 ? 32.598 -14.402 18.790 1.00 91.75 259 ALA A N 1
ATOM 1951 C CA . ALA A 1 259 ? 33.928 -14.353 19.387 1.00 91.75 259 ALA A CA 1
ATOM 1952 C C . ALA A 1 259 ? 34.988 -14.600 18.307 1.00 91.75 259 ALA A C 1
ATOM 1954 O O . ALA A 1 259 ? 34.705 -15.213 17.280 1.00 91.75 259 ALA A O 1
ATOM 1955 N N . MET A 1 260 ? 36.224 -14.155 18.545 1.00 93.38 260 MET A N 1
ATOM 1956 C CA . MET A 1 260 ? 37.348 -14.418 17.631 1.00 93.38 260 MET A CA 1
ATOM 1957 C C . MET A 1 260 ? 37.835 -15.873 17.710 1.00 93.38 260 MET A C 1
ATOM 1959 O O . MET A 1 260 ? 38.466 -16.367 16.781 1.00 93.38 260 MET A O 1
ATOM 1963 N N . THR A 1 261 ? 37.535 -16.576 18.805 1.00 96.12 261 THR A N 1
ATOM 1964 C CA . THR A 1 261 ? 37.922 -17.971 19.038 1.00 96.12 261 THR A CA 1
ATOM 1965 C C . THR A 1 261 ? 36.774 -18.758 19.657 1.00 96.12 261 THR A C 1
ATOM 1967 O O . THR A 1 261 ? 35.947 -18.220 20.391 1.00 96.12 261 THR A O 1
ATOM 1970 N N . CYS A 1 262 ? 36.701 -20.055 19.357 1.00 95.62 262 CYS A N 1
ATOM 1971 C CA . CYS A 1 262 ? 35.672 -20.913 19.928 1.00 95.62 262 CYS A CA 1
ATOM 1972 C C . CYS A 1 262 ? 35.923 -21.195 21.414 1.00 95.62 262 CYS A C 1
ATOM 1974 O O . CYS A 1 262 ? 36.969 -21.734 21.769 1.00 95.62 262 CYS A O 1
ATOM 1976 N N . SER A 1 263 ? 34.928 -20.953 22.268 1.00 96.31 263 SER A N 1
ATOM 1977 C CA . SER A 1 263 ? 34.997 -21.205 23.712 1.00 96.31 263 SER A CA 1
ATOM 1978 C C . SER A 1 263 ? 35.260 -22.675 24.051 1.00 96.31 263 SER A C 1
ATOM 1980 O O . SER A 1 263 ? 35.862 -22.969 25.078 1.00 96.31 263 SER A O 1
ATOM 1982 N N . LYS A 1 264 ? 34.844 -23.606 23.178 1.00 96.38 264 LYS A N 1
ATOM 1983 C CA . LYS A 1 264 ? 35.016 -25.051 23.386 1.00 96.38 264 LYS A CA 1
ATOM 1984 C C . LYS A 1 264 ? 36.341 -25.589 22.842 1.00 96.38 264 LYS A C 1
ATOM 1986 O O . LYS A 1 264 ? 37.053 -26.287 23.550 1.00 96.38 264 LYS A O 1
ATOM 1991 N N . CYS A 1 265 ? 36.664 -25.309 21.577 1.00 95.56 265 CYS A N 1
ATOM 1992 C CA . CYS A 1 265 ? 37.819 -25.921 20.897 1.00 95.56 265 CYS A CA 1
ATOM 1993 C C . CYS A 1 265 ? 38.962 -24.947 20.573 1.00 95.56 265 CYS A C 1
ATOM 1995 O O . CYS A 1 265 ? 39.927 -25.343 19.922 1.00 95.56 265 CYS A O 1
ATOM 1997 N N . LYS A 1 266 ? 38.838 -23.673 20.968 1.00 97.00 266 LYS A N 1
ATOM 1998 C CA . LYS A 1 266 ? 39.815 -22.588 20.762 1.00 97.00 266 LYS A CA 1
ATOM 1999 C C . LYS A 1 266 ? 40.239 -22.324 19.315 1.00 97.00 266 LYS A C 1
ATOM 2001 O O . LYS A 1 266 ? 41.211 -21.624 19.079 1.00 97.00 266 LYS A O 1
ATOM 2006 N N . THR A 1 267 ? 39.509 -22.855 18.337 1.00 95.94 267 THR A N 1
ATOM 2007 C CA . THR A 1 267 ? 39.771 -22.573 16.919 1.00 95.94 267 THR A CA 1
ATOM 2008 C C . THR A 1 267 ? 39.317 -21.159 16.580 1.00 95.94 267 THR A C 1
ATOM 2010 O O . THR A 1 267 ? 38.266 -20.731 17.061 1.00 95.94 267 THR A O 1
ATOM 2013 N N . GLU A 1 268 ? 40.109 -20.448 15.780 1.00 95.19 268 GLU A N 1
ATOM 2014 C CA . GLU A 1 268 ? 39.780 -19.107 15.298 1.00 95.19 268 GLU A CA 1
ATOM 2015 C C . GLU A 1 268 ? 38.532 -19.128 14.412 1.00 95.19 268 GLU A C 1
ATOM 2017 O O . GLU A 1 268 ? 38.303 -20.057 13.633 1.00 95.19 268 GLU A O 1
ATOM 2022 N N . LEU A 1 269 ? 37.696 -18.110 14.574 1.00 91.81 269 LEU A N 1
ATOM 2023 C CA . LEU A 1 269 ? 36.421 -17.967 13.881 1.00 91.81 269 LEU A CA 1
ATOM 2024 C C . LEU A 1 269 ? 36.535 -16.831 12.855 1.00 91.81 269 LEU A C 1
ATOM 2026 O O . LEU A 1 269 ? 37.263 -15.865 13.091 1.00 91.81 269 LEU A O 1
ATOM 2030 N N . PRO A 1 270 ? 35.841 -16.921 11.706 1.00 85.12 270 PRO A N 1
ATOM 2031 C CA . PRO A 1 270 ? 35.950 -15.912 10.661 1.00 85.12 270 PRO A CA 1
ATOM 2032 C C . PRO A 1 270 ? 35.509 -14.533 11.173 1.00 85.12 270 PRO A C 1
ATOM 2034 O O . PRO A 1 270 ? 34.429 -14.372 11.752 1.00 85.12 270 PRO A O 1
ATOM 2037 N N . LYS A 1 271 ? 36.352 -13.522 10.929 1.00 82.75 271 LYS A N 1
ATOM 2038 C CA . LYS A 1 271 ? 36.055 -12.114 11.229 1.00 82.75 271 LYS A CA 1
ATOM 2039 C C . LYS A 1 271 ? 34.815 -11.688 10.429 1.00 82.75 271 LYS A C 1
ATOM 2041 O O . LYS A 1 271 ? 34.734 -12.035 9.245 1.00 82.75 271 LYS A O 1
ATOM 2046 N N . PRO A 1 272 ? 33.842 -10.965 11.014 1.00 69.56 272 PRO A N 1
ATOM 2047 C CA . PRO A 1 272 ? 32.616 -10.676 10.301 1.00 69.56 272 PRO A CA 1
ATOM 2048 C C . PRO A 1 272 ? 32.961 -9.645 9.227 1.00 69.56 272 PRO A C 1
ATOM 2050 O O . PRO A 1 272 ? 33.525 -8.586 9.517 1.00 69.56 272 PRO A O 1
ATOM 2053 N N . ARG A 1 273 ? 32.655 -9.943 7.964 1.00 63.59 273 ARG A N 1
ATOM 2054 C CA . ARG A 1 273 ? 32.698 -8.910 6.929 1.00 63.59 273 ARG A CA 1
ATOM 2055 C C . ARG A 1 273 ? 31.527 -7.974 7.191 1.00 63.59 273 ARG A C 1
ATOM 2057 O O . ARG A 1 273 ? 30.398 -8.282 6.826 1.00 63.59 273 ARG A O 1
ATOM 2064 N N . ILE A 1 274 ? 31.793 -6.851 7.854 1.00 54.56 274 ILE A N 1
ATOM 2065 C CA . ILE A 1 274 ? 30.834 -5.753 7.935 1.00 54.56 274 ILE A CA 1
ATOM 2066 C C . ILE A 1 274 ? 30.667 -5.238 6.502 1.00 54.56 274 ILE A C 1
ATOM 2068 O O . ILE A 1 274 ? 31.563 -4.588 5.964 1.00 54.56 274 ILE A O 1
ATOM 2072 N N . TYR A 1 275 ? 29.548 -5.572 5.859 1.00 41.88 275 TYR A N 1
ATOM 2073 C CA . TYR A 1 275 ? 29.157 -4.969 4.588 1.00 41.88 275 TYR A CA 1
ATOM 2074 C C . TYR A 1 275 ? 28.774 -3.512 4.854 1.00 41.88 275 TYR A C 1
ATOM 2076 O O . TYR A 1 275 ? 27.624 -3.187 5.135 1.00 41.88 275 TYR A O 1
ATOM 2084 N N . VAL A 1 276 ? 29.756 -2.613 4.795 1.00 43.66 276 VAL A N 1
ATOM 2085 C CA . VAL A 1 276 ? 29.505 -1.171 4.780 1.00 43.66 276 VAL A CA 1
ATOM 2086 C C . VAL A 1 276 ? 29.126 -0.803 3.344 1.00 43.66 276 VAL A C 1
ATOM 2088 O O . VAL A 1 276 ? 29.973 -0.441 2.530 1.00 43.66 276 VAL A O 1
ATOM 2091 N N . GLY A 1 277 ? 27.854 -0.988 2.992 1.00 43.09 277 GLY A N 1
ATOM 2092 C CA . GLY A 1 277 ? 27.330 -0.602 1.684 1.00 43.09 277 GLY A CA 1
ATOM 2093 C C . GLY A 1 277 ? 27.457 0.909 1.477 1.00 43.09 277 GLY A C 1
ATOM 2094 O O . GLY A 1 277 ? 26.820 1.699 2.175 1.00 43.09 277 GLY A O 1
ATOM 2095 N N . ARG A 1 278 ? 28.282 1.324 0.512 1.00 33.41 278 ARG A N 1
ATOM 2096 C CA . ARG A 1 278 ? 28.360 2.708 0.033 1.00 33.41 278 ARG A CA 1
ATOM 2097 C C . ARG A 1 278 ? 27.069 3.024 -0.725 1.00 33.41 278 ARG A C 1
ATOM 2099 O O . ARG A 1 278 ? 26.906 2.622 -1.869 1.00 33.41 278 ARG A O 1
ATOM 2106 N N . ALA A 1 279 ? 26.141 3.722 -0.076 1.00 42.53 279 ALA A N 1
ATOM 2107 C CA . ALA A 1 279 ? 24.914 4.187 -0.709 1.00 42.53 279 ALA A CA 1
ATOM 2108 C C . ALA A 1 279 ? 25.220 5.351 -1.665 1.00 42.53 279 ALA A C 1
ATOM 2110 O O . ALA A 1 279 ? 25.483 6.471 -1.221 1.00 42.53 279 ALA A O 1
ATOM 2111 N N . GLU A 1 280 ? 25.156 5.111 -2.972 1.00 37.19 280 GLU A N 1
ATOM 2112 C CA . GLU A 1 280 ? 25.006 6.200 -3.937 1.00 37.19 280 GLU A CA 1
ATOM 2113 C C . GLU A 1 280 ? 23.614 6.817 -3.750 1.00 37.19 280 GLU A C 1
ATOM 2115 O O . GLU A 1 280 ? 22.582 6.146 -3.828 1.00 37.19 280 GLU A O 1
ATOM 2120 N N . ARG A 1 281 ? 23.586 8.101 -3.387 1.00 37.59 281 ARG A N 1
ATOM 2121 C CA . ARG A 1 281 ? 22.354 8.865 -3.184 1.00 37.59 281 ARG A CA 1
ATOM 2122 C C . ARG A 1 281 ? 21.865 9.355 -4.544 1.00 37.59 281 ARG A C 1
ATOM 2124 O O . ARG A 1 281 ? 22.479 10.252 -5.107 1.00 37.59 281 ARG A O 1
ATOM 2131 N N . PHE A 1 282 ? 20.750 8.817 -5.028 1.00 44.25 282 PHE A N 1
ATOM 2132 C CA . PHE A 1 282 ? 19.973 9.460 -6.087 1.00 44.25 282 PHE A CA 1
ATOM 2133 C C . PHE A 1 282 ? 19.036 10.502 -5.471 1.00 44.25 282 PHE A C 1
ATOM 2135 O O . PHE A 1 282 ? 18.252 10.202 -4.567 1.00 44.25 282 PHE A O 1
ATOM 2142 N N . THR A 1 283 ? 19.147 11.736 -5.949 1.00 37.16 283 THR A N 1
ATOM 2143 C CA . THR A 1 283 ? 18.280 12.864 -5.608 1.00 37.16 283 THR A CA 1
ATOM 2144 C C . THR A 1 283 ? 17.053 12.852 -6.514 1.00 37.16 283 THR A C 1
ATOM 2146 O O . THR A 1 283 ? 16.928 13.695 -7.386 1.00 37.16 283 THR A O 1
ATOM 2149 N N . ASP A 1 284 ? 16.165 11.882 -6.319 1.00 43.59 284 ASP A N 1
ATOM 2150 C CA . ASP A 1 284 ? 14.779 11.968 -6.787 1.00 43.59 284 ASP A CA 1
ATOM 2151 C C . ASP A 1 284 ? 13.884 11.369 -5.706 1.00 43.59 284 ASP A C 1
ATOM 2153 O O . ASP A 1 284 ? 13.543 10.185 -5.675 1.00 43.59 284 ASP A O 1
ATOM 2157 N N . THR A 1 285 ? 13.589 12.213 -4.723 1.00 40.38 285 THR A N 1
ATOM 2158 C CA . THR A 1 285 ? 12.921 11.849 -3.477 1.00 40.38 285 THR A CA 1
ATOM 2159 C C . THR A 1 285 ? 11.406 11.798 -3.674 1.00 40.38 285 THR A C 1
ATOM 2161 O O . THR A 1 285 ? 10.668 12.612 -3.130 1.00 40.38 285 THR A O 1
ATOM 2164 N N . ALA A 1 286 ? 10.925 10.822 -4.442 1.00 45.97 286 ALA A N 1
ATOM 2165 C CA . ALA A 1 286 ? 9.562 10.325 -4.285 1.00 45.97 286 ALA A CA 1
ATOM 2166 C C . ALA A 1 286 ? 9.654 8.943 -3.617 1.00 45.97 286 ALA A C 1
ATOM 2168 O O . ALA A 1 286 ? 10.248 8.036 -4.207 1.00 45.97 286 ALA A O 1
ATOM 2169 N N . PRO A 1 287 ? 9.141 8.759 -2.387 1.00 49.2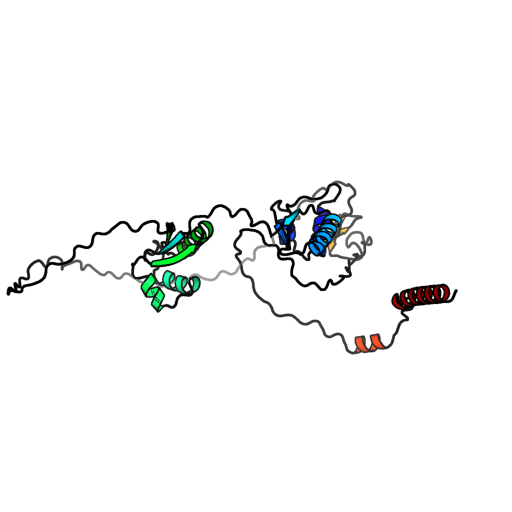2 287 PRO A N 1
ATOM 2170 C CA . PRO A 1 287 ? 9.212 7.471 -1.711 1.00 49.22 287 PRO A CA 1
ATOM 2171 C C . PRO A 1 287 ? 8.485 6.407 -2.541 1.00 49.22 287 PRO A C 1
ATOM 2173 O O . PRO A 1 287 ? 7.322 6.588 -2.912 1.00 49.22 287 PRO A O 1
ATOM 2176 N N . THR A 1 288 ? 9.166 5.292 -2.820 1.00 53.81 288 THR A N 1
ATOM 2177 C CA . THR A 1 288 ? 8.553 4.076 -3.369 1.00 53.81 288 THR A CA 1
ATOM 2178 C C . THR A 1 288 ? 7.415 3.673 -2.440 1.00 53.81 288 THR A C 1
ATOM 2180 O O . THR A 1 288 ? 7.636 3.168 -1.341 1.00 53.81 288 THR A O 1
ATOM 2183 N N . THR A 1 289 ? 6.186 3.977 -2.842 1.00 52.06 289 THR A N 1
ATOM 2184 C CA . THR A 1 289 ? 5.002 3.680 -2.043 1.00 52.06 289 THR A CA 1
ATOM 2185 C C . THR A 1 289 ? 4.434 2.378 -2.572 1.00 52.06 289 THR A C 1
ATOM 2187 O O . THR A 1 289 ? 3.820 2.356 -3.637 1.00 52.06 289 THR A O 1
ATOM 2190 N N . ILE A 1 290 ? 4.656 1.290 -1.834 1.00 55.72 290 ILE A N 1
ATOM 2191 C CA . ILE A 1 290 ? 3.980 0.016 -2.077 1.00 55.72 290 ILE A CA 1
ATOM 2192 C C . ILE A 1 290 ? 2.496 0.243 -1.784 1.00 55.72 290 ILE A C 1
ATOM 2194 O O . ILE A 1 290 ? 2.090 0.332 -0.627 1.00 55.72 290 ILE A O 1
ATOM 2198 N N . VAL A 1 291 ? 1.689 0.391 -2.835 1.00 49.62 291 VAL A N 1
ATOM 2199 C CA . VAL A 1 291 ? 0.231 0.494 -2.717 1.00 49.62 291 VAL A CA 1
ATOM 2200 C C . VAL A 1 291 ? -0.359 -0.855 -3.104 1.00 49.62 291 VAL A C 1
ATOM 2202 O O . VAL A 1 291 ? -0.488 -1.157 -4.289 1.00 49.62 291 VAL A O 1
ATOM 2205 N N . SER A 1 292 ? -0.715 -1.666 -2.107 1.00 49.12 292 SER A N 1
ATOM 2206 C CA . SER A 1 292 ? -1.580 -2.831 -2.313 1.00 49.12 292 SER A CA 1
ATOM 2207 C C . SER A 1 292 ? -3.039 -2.373 -2.436 1.00 49.12 292 SER A C 1
ATOM 2209 O O . SER A 1 292 ? -3.476 -1.527 -1.649 1.00 49.12 292 SER A O 1
ATOM 2211 N N . PRO A 1 293 ? -3.827 -2.918 -3.377 1.00 44.28 293 PRO A N 1
ATOM 2212 C CA . PRO A 1 293 ? -5.266 -2.726 -3.375 1.00 44.28 293 PRO A CA 1
ATOM 2213 C C . PRO A 1 293 ? -5.883 -3.615 -2.285 1.00 44.28 293 PRO A C 1
ATOM 2215 O O . PRO A 1 293 ? -6.006 -4.820 -2.460 1.00 44.28 293 PRO A O 1
ATOM 2218 N N . GLY A 1 294 ? -6.272 -3.001 -1.165 1.00 51.06 294 GLY A N 1
ATOM 2219 C CA . GLY A 1 294 ? -7.218 -3.573 -0.202 1.00 51.06 294 GLY A CA 1
ATOM 2220 C C . GLY A 1 294 ? -6.630 -4.410 0.938 1.00 51.06 294 GLY A C 1
ATOM 2221 O O . GLY A 1 294 ? -6.638 -5.627 0.868 1.00 51.06 294 GLY A O 1
ATOM 2222 N N . GLU A 1 295 ? -6.259 -3.760 2.046 1.00 35.56 295 GLU A N 1
ATOM 2223 C CA . GLU A 1 295 ? -6.331 -4.344 3.400 1.00 35.56 295 GLU A CA 1
ATOM 2224 C C . GLU A 1 295 ? -6.282 -3.222 4.462 1.00 35.56 295 GLU A C 1
ATOM 2226 O O . GLU A 1 295 ? -5.485 -2.291 4.304 1.00 35.56 295 GLU A O 1
ATOM 2231 N N . PRO A 1 296 ? -7.140 -3.236 5.503 1.00 44.72 296 PRO A N 1
ATOM 2232 C CA . PRO A 1 296 ? -7.125 -2.239 6.571 1.00 44.72 296 PRO A CA 1
ATOM 2233 C C . PRO A 1 296 ? -6.074 -2.578 7.644 1.00 44.72 296 PRO A C 1
ATOM 2235 O O . PRO A 1 296 ? -5.947 -3.721 8.069 1.00 44.72 296 PRO A O 1
ATOM 2238 N N . LEU A 1 297 ? -5.329 -1.561 8.081 1.00 40.06 297 LEU A N 1
ATOM 2239 C CA . LEU A 1 297 ? -4.330 -1.623 9.151 1.00 40.06 297 LEU A CA 1
ATOM 2240 C C . LEU A 1 297 ? -4.973 -1.315 10.518 1.00 40.06 297 LEU A C 1
ATOM 2242 O O . LEU A 1 297 ? -5.322 -0.168 10.789 1.00 40.06 297 LEU A O 1
ATOM 2246 N N . GLU A 1 298 ? -5.053 -2.322 11.386 1.00 36.88 298 GLU A N 1
ATOM 2247 C CA . GLU A 1 298 ? -4.769 -2.208 12.830 1.00 36.88 298 GLU A CA 1
ATOM 2248 C C . GLU A 1 298 ? -3.287 -2.648 12.997 1.00 36.88 298 GLU A C 1
ATOM 2250 O O . GLU A 1 298 ? -2.813 -3.469 12.221 1.00 36.88 298 GLU A O 1
ATOM 2255 N N . ALA A 1 299 ? -2.420 -2.167 13.887 1.00 38.56 299 ALA A N 1
ATOM 2256 C CA . ALA A 1 299 ? -2.567 -1.436 15.128 1.00 38.56 299 ALA A CA 1
ATOM 2257 C C . ALA A 1 299 ? -1.293 -0.609 15.441 1.00 38.56 299 ALA A C 1
ATOM 2259 O O . ALA A 1 299 ? -0.226 -0.747 14.845 1.00 38.56 299 ALA A O 1
ATOM 2260 N N . GLU A 1 300 ? -1.488 0.249 16.427 1.00 40.84 300 GLU A N 1
ATOM 2261 C CA . GLU A 1 300 ? -0.642 1.194 17.151 1.00 40.84 300 GLU A CA 1
ATOM 2262 C C . GLU A 1 300 ? 0.479 0.552 17.994 1.00 40.84 300 GLU A C 1
ATOM 2264 O O . GLU A 1 300 ? 0.173 -0.353 18.757 1.00 40.84 300 GLU A O 1
ATOM 2269 N N . VAL A 1 301 ? 1.722 1.079 17.959 1.00 36.50 301 VAL A N 1
ATOM 2270 C CA . VAL A 1 301 ? 2.655 1.104 19.119 1.00 36.50 301 VAL A CA 1
ATOM 2271 C C . VAL A 1 301 ? 3.632 2.301 19.040 1.00 36.50 301 VAL A C 1
ATOM 2273 O O . VAL A 1 301 ? 4.535 2.344 18.211 1.00 36.50 301 VAL A O 1
ATOM 2276 N N . GLN A 1 302 ? 3.393 3.256 19.944 1.00 36.38 302 GLN A N 1
ATOM 2277 C CA . GLN A 1 302 ? 4.299 4.043 20.807 1.00 36.38 302 GLN A CA 1
ATOM 2278 C C . GLN A 1 302 ? 5.616 4.645 20.272 1.00 36.38 302 GLN A C 1
ATOM 2280 O O . GLN A 1 302 ? 6.554 3.975 19.850 1.00 36.38 302 GLN A O 1
ATOM 2285 N N . ALA A 1 303 ? 5.708 5.965 20.461 1.00 42.78 303 ALA A N 1
ATOM 2286 C CA . ALA A 1 303 ? 6.918 6.767 20.372 1.00 42.78 303 ALA A CA 1
ATOM 2287 C C . ALA A 1 303 ? 7.775 6.651 21.648 1.00 42.78 303 ALA A C 1
ATOM 2289 O O . ALA A 1 303 ? 7.268 6.823 22.756 1.00 42.78 303 ALA A O 1
ATOM 2290 N N . THR A 1 304 ? 9.089 6.484 21.471 1.00 42.81 304 THR A N 1
ATOM 2291 C CA . THR A 1 304 ? 10.109 6.626 22.525 1.00 42.81 304 THR A CA 1
ATOM 2292 C C . THR A 1 304 ? 11.145 7.667 22.065 1.00 42.81 304 THR A C 1
ATOM 2294 O O . THR A 1 304 ? 11.584 7.595 20.915 1.00 42.81 304 THR A O 1
ATOM 2297 N N . PRO A 1 305 ? 11.540 8.654 22.896 1.00 49.56 305 PRO A N 1
ATOM 2298 C CA . PRO A 1 305 ? 12.480 9.710 22.500 1.00 49.56 305 PRO A CA 1
ATOM 2299 C C . PRO A 1 305 ? 13.937 9.204 22.404 1.00 49.56 305 PRO A C 1
ATOM 2301 O O . PRO A 1 305 ? 14.277 8.180 23.003 1.00 49.56 305 PRO A O 1
ATOM 2304 N N . PRO A 1 306 ? 14.830 9.913 21.680 1.00 45.34 306 PRO A N 1
ATOM 2305 C CA . PRO A 1 306 ? 16.181 9.434 21.392 1.00 45.34 306 PRO A CA 1
ATOM 2306 C C . PRO A 1 306 ? 17.082 9.456 22.638 1.00 45.34 306 PRO A C 1
ATOM 2308 O O . PRO A 1 306 ? 17.180 10.468 23.335 1.00 45.34 306 PRO A O 1
ATOM 2311 N N . ARG A 1 307 ? 17.798 8.351 22.896 1.00 35.84 307 ARG A N 1
ATOM 2312 C CA . ARG A 1 307 ? 18.891 8.301 23.883 1.00 35.84 307 ARG A CA 1
ATOM 2313 C C . ARG A 1 307 ? 20.226 8.643 23.218 1.00 35.84 307 ARG A C 1
ATOM 2315 O O . ARG A 1 307 ? 20.593 8.079 22.194 1.00 35.84 307 ARG A O 1
ATOM 2322 N N . ARG A 1 308 ? 20.905 9.603 23.848 1.00 41.50 308 ARG A N 1
ATOM 2323 C CA . ARG A 1 308 ? 22.185 10.234 23.503 1.00 41.50 308 ARG A CA 1
ATOM 2324 C C . ARG A 1 308 ? 23.308 9.218 23.263 1.00 41.50 308 ARG A C 1
ATOM 2326 O O . ARG A 1 308 ? 23.482 8.291 24.048 1.00 41.50 308 ARG A O 1
ATOM 2333 N N . THR A 1 309 ? 24.113 9.470 22.235 1.00 50.28 309 THR A N 1
ATOM 2334 C CA . THR A 1 309 ? 25.478 8.948 22.101 1.00 50.28 309 THR A CA 1
ATOM 2335 C C . THR A 1 309 ? 26.364 9.487 23.236 1.00 50.28 309 THR A C 1
ATOM 2337 O O . THR A 1 309 ? 26.137 10.614 23.690 1.00 50.28 309 THR A O 1
ATOM 2340 N N . PRO A 1 310 ? 27.374 8.738 23.714 1.00 46.59 310 PRO A N 1
ATOM 2341 C CA . PRO A 1 310 ? 28.397 9.305 24.587 1.00 46.59 310 PRO A CA 1
ATOM 2342 C C . PRO A 1 310 ? 29.198 10.360 23.810 1.00 46.59 310 PRO A C 1
ATOM 2344 O O . PRO A 1 310 ? 29.465 10.189 22.621 1.00 46.59 310 PRO A O 1
ATOM 2347 N N . ALA A 1 311 ? 29.526 11.471 24.472 1.00 47.97 311 ALA A N 1
ATOM 2348 C CA . ALA A 1 311 ? 30.338 12.534 23.897 1.00 47.97 311 ALA A CA 1
ATOM 2349 C C . ALA A 1 311 ? 31.725 11.984 23.538 1.00 47.97 311 ALA A C 1
ATOM 2351 O O . ALA A 1 311 ? 32.449 11.503 24.409 1.00 47.97 311 ALA A O 1
ATOM 2352 N N . GLU A 1 312 ? 32.066 12.051 22.252 1.00 56.03 312 GLU A N 1
ATOM 2353 C CA . GLU A 1 312 ? 33.431 11.881 21.757 1.00 56.03 312 GLU A CA 1
ATOM 2354 C C . GLU A 1 312 ? 34.306 12.902 22.501 1.00 56.03 312 GLU A C 1
ATOM 2356 O O . GLU A 1 312 ? 33.968 14.090 22.576 1.00 56.03 312 GLU A O 1
ATOM 2361 N N . SER A 1 313 ? 35.363 12.433 23.163 1.00 68.50 313 SER A N 1
ATOM 2362 C CA . SER A 1 313 ? 36.184 13.301 24.003 1.00 68.50 313 SER A CA 1
ATOM 2363 C C . SER A 1 313 ? 36.912 14.324 23.124 1.00 68.50 313 SER A C 1
ATOM 2365 O O . SER A 1 313 ? 37.389 13.998 22.039 1.00 68.50 313 SER A O 1
ATOM 2367 N N . LEU A 1 314 ? 37.035 15.572 23.591 1.00 68.12 314 LEU A N 1
ATOM 2368 C CA . LEU A 1 314 ? 37.773 16.639 22.891 1.00 68.12 314 LEU A CA 1
ATOM 2369 C C . LEU A 1 314 ? 39.216 16.213 22.535 1.00 68.12 314 LEU A C 1
ATOM 2371 O O . LEU A 1 314 ? 39.805 16.727 21.586 1.00 68.12 314 LEU A O 1
ATOM 2375 N N . HIS A 1 315 ? 39.763 15.250 23.282 1.00 75.06 315 HIS A N 1
ATOM 2376 C CA . HIS A 1 315 ? 41.076 14.664 23.047 1.00 75.06 315 HIS A CA 1
ATOM 2377 C C . HIS A 1 315 ? 41.129 13.863 21.734 1.00 75.06 315 HIS A C 1
ATOM 2379 O O . HIS A 1 315 ? 42.043 14.083 20.945 1.00 75.06 315 HIS A O 1
ATOM 2385 N N . ASP A 1 316 ? 40.109 13.049 21.426 1.00 68.06 316 ASP A N 1
ATOM 2386 C CA . ASP A 1 316 ? 40.028 12.290 20.163 1.00 68.06 316 ASP A CA 1
ATOM 2387 C C . ASP A 1 316 ? 39.890 13.205 18.934 1.00 68.06 316 ASP A C 1
ATOM 2389 O O . ASP A 1 316 ? 40.423 12.907 17.862 1.00 68.06 316 ASP A O 1
ATOM 2393 N N . LEU A 1 317 ? 39.224 14.357 19.085 1.00 72.50 317 LEU A N 1
ATOM 2394 C CA . LEU A 1 317 ? 39.092 15.344 18.008 1.00 72.50 317 LEU A CA 1
ATOM 2395 C C . LEU A 1 317 ? 40.402 16.095 17.731 1.00 72.50 317 LEU A C 1
ATOM 2397 O O . LEU A 1 317 ? 40.748 16.304 16.567 1.00 72.50 317 LEU A O 1
ATOM 2401 N N . LEU A 1 318 ? 41.155 16.456 18.776 1.00 76.56 318 LEU A N 1
ATOM 2402 C CA . LEU A 1 318 ? 42.462 17.106 18.627 1.00 76.56 318 LEU A CA 1
ATOM 2403 C C . LEU A 1 318 ? 43.517 16.154 18.043 1.00 76.56 318 LEU A C 1
ATOM 2405 O O . LEU A 1 318 ? 44.337 16.575 17.227 1.00 76.56 318 LEU A O 1
ATOM 2409 N N . GLN A 1 319 ? 43.460 14.863 18.381 1.00 74.69 319 GLN A N 1
ATOM 2410 C CA . GLN A 1 319 ? 44.405 13.862 17.875 1.00 74.69 319 GLN A CA 1
ATOM 2411 C C . GLN A 1 319 ? 44.166 13.518 16.396 1.00 74.69 319 GLN A C 1
ATOM 2413 O O . GLN A 1 319 ? 45.117 13.253 15.660 1.00 74.69 319 GLN A O 1
ATOM 2418 N N . ARG A 1 320 ? 42.915 13.614 15.921 1.00 67.31 320 ARG A N 1
ATOM 2419 C CA . ARG A 1 320 ? 42.558 13.432 14.502 1.00 67.31 320 ARG A CA 1
ATOM 2420 C C . ARG A 1 320 ? 43.009 14.573 13.591 1.00 67.31 320 ARG A C 1
ATOM 2422 O O . ARG A 1 320 ? 43.255 14.329 12.416 1.00 67.31 320 ARG A O 1
ATOM 2429 N N . GLN A 1 321 ? 43.122 15.801 14.101 1.00 70.81 321 GLN A N 1
ATOM 2430 C CA . GLN A 1 321 ? 43.621 16.936 13.310 1.00 70.81 321 GLN A CA 1
ATOM 2431 C C . GLN A 1 321 ? 45.153 16.957 13.180 1.00 70.81 321 GLN A C 1
ATOM 2433 O O . GLN A 1 321 ? 45.671 17.607 12.275 1.00 70.81 321 GLN A O 1
ATOM 2438 N N . ALA A 1 322 ? 45.877 16.236 14.041 1.00 69.50 322 ALA A N 1
ATOM 2439 C CA . ALA A 1 322 ? 47.340 16.255 14.083 1.00 69.50 322 ALA A CA 1
ATOM 2440 C C . ALA A 1 322 ? 48.030 15.294 13.091 1.00 69.50 322 ALA A C 1
ATOM 2442 O O . ALA A 1 322 ? 49.242 15.388 12.912 1.00 69.50 322 ALA A O 1
ATOM 2443 N N . HIS A 1 323 ? 47.288 14.408 12.415 1.00 50.59 323 HIS A N 1
ATOM 2444 C CA . HIS A 1 323 ? 47.834 13.487 11.408 1.00 50.59 323 HIS A CA 1
ATOM 2445 C C . HIS A 1 323 ? 47.103 13.610 10.060 1.00 50.59 323 HIS A C 1
ATOM 2447 O O . HIS A 1 323 ? 46.178 12.841 9.786 1.00 50.59 323 HIS A O 1
ATOM 2453 N N . PRO A 1 324 ? 47.508 14.540 9.174 1.00 50.28 324 PRO A N 1
ATOM 2454 C CA . PRO A 1 324 ? 47.104 14.497 7.777 1.00 50.28 324 PRO A CA 1
ATOM 2455 C C . PRO A 1 324 ? 47.923 13.415 7.059 1.00 50.28 324 PRO A C 1
ATOM 2457 O O . PRO A 1 324 ? 48.928 13.693 6.407 1.00 50.28 324 PRO A O 1
ATOM 2460 N N . GLU A 1 325 ? 47.511 12.155 7.189 1.00 47.19 325 GLU A N 1
ATOM 2461 C CA . GLU A 1 325 ? 48.050 11.075 6.361 1.00 47.19 325 GLU A CA 1
ATOM 2462 C C . GLU A 1 325 ? 47.529 11.229 4.920 1.00 47.19 325 GLU A C 1
ATOM 2464 O O . GLU A 1 325 ? 46.412 10.855 4.575 1.00 47.19 325 GLU A O 1
ATOM 2469 N N . HIS A 1 326 ? 48.347 11.895 4.107 1.00 53.75 326 HIS A N 1
ATOM 2470 C CA . HIS A 1 326 ? 48.727 11.536 2.739 1.00 53.75 326 HIS A CA 1
ATOM 2471 C C . HIS A 1 326 ? 47.715 10.705 1.913 1.00 53.75 326 HIS A C 1
ATOM 2473 O O . HIS A 1 326 ? 47.968 9.553 1.568 1.00 53.75 326 HIS A O 1
ATOM 2479 N N . ILE A 1 327 ? 46.604 11.315 1.486 1.00 51.31 327 ILE A N 1
ATOM 2480 C CA . ILE A 1 327 ? 45.789 10.788 0.376 1.00 51.31 327 ILE A CA 1
ATOM 2481 C C . ILE A 1 327 ? 46.409 11.278 -0.940 1.00 51.31 327 ILE A C 1
ATOM 2483 O O . ILE A 1 327 ? 45.982 12.271 -1.529 1.00 51.31 327 ILE A O 1
ATOM 2487 N N . ALA A 1 328 ? 47.459 10.586 -1.378 1.00 53.72 328 ALA A N 1
ATOM 2488 C CA . ALA A 1 328 ? 47.798 10.521 -2.794 1.00 53.72 328 ALA A CA 1
ATOM 2489 C C . ALA A 1 328 ? 46.821 9.542 -3.475 1.00 53.72 328 ALA A C 1
ATOM 2491 O O . ALA A 1 328 ? 46.353 8.601 -2.844 1.00 53.72 328 ALA A O 1
ATOM 2492 N N . ASP A 1 329 ? 46.513 9.787 -4.748 1.00 54.66 329 ASP A N 1
ATOM 2493 C CA . ASP A 1 329 ? 45.659 8.975 -5.639 1.00 54.66 329 ASP A CA 1
ATOM 2494 C C . ASP A 1 329 ? 44.149 9.281 -5.671 1.00 54.66 329 ASP A C 1
ATOM 2496 O O . ASP A 1 329 ? 43.320 8.452 -6.041 1.00 54.66 329 ASP A O 1
ATOM 2500 N N . GLY A 1 330 ? 43.782 10.540 -5.427 1.00 49.31 330 GLY A N 1
ATOM 2501 C CA . GLY A 1 330 ? 42.503 11.116 -5.858 1.00 49.31 330 GLY A CA 1
ATOM 2502 C C . GLY A 1 330 ? 42.628 11.854 -7.192 1.00 49.31 330 GLY A C 1
ATOM 2503 O O . GLY A 1 330 ? 42.479 13.072 -7.236 1.00 49.31 330 GLY A O 1
ATOM 2504 N N . GLY A 1 331 ? 42.957 11.150 -8.278 1.00 51.97 331 GLY A N 1
ATOM 2505 C CA . GLY A 1 331 ? 43.077 11.747 -9.611 1.00 51.97 331 GLY A CA 1
ATOM 2506 C C . GLY A 1 331 ? 41.786 12.454 -10.037 1.00 51.97 331 GLY A C 1
ATOM 2507 O O . GLY A 1 331 ? 40.778 11.801 -10.281 1.00 51.97 331 GLY A O 1
ATOM 2508 N N . PHE A 1 332 ? 41.831 13.785 -10.145 1.00 59.62 332 PHE A N 1
ATOM 2509 C CA . PHE A 1 332 ? 40.725 14.633 -10.591 1.00 59.62 332 PHE A CA 1
ATOM 2510 C C . PHE A 1 332 ? 40.254 14.224 -12.003 1.00 59.62 332 PHE A C 1
ATOM 2512 O O . PHE A 1 332 ? 40.943 14.531 -12.983 1.00 59.62 332 PHE A O 1
ATOM 2519 N N . PRO A 1 333 ? 39.079 13.581 -12.167 1.00 65.38 333 PRO A N 1
ATOM 2520 C CA . PRO A 1 333 ? 38.599 13.150 -13.485 1.00 65.38 333 PRO A CA 1
ATOM 2521 C C . PRO A 1 333 ? 38.323 14.345 -14.411 1.00 65.38 333 PRO A C 1
ATOM 2523 O O . PRO A 1 333 ? 38.460 14.242 -15.628 1.00 65.38 333 PRO A O 1
ATOM 2526 N N . TYR A 1 334 ? 38.032 15.512 -13.832 1.00 74.06 334 TYR A N 1
ATOM 2527 C CA . TYR A 1 334 ? 37.779 16.748 -14.567 1.00 74.06 334 TYR A CA 1
ATOM 2528 C C . TYR A 1 334 ? 38.985 17.251 -15.361 1.00 74.06 334 TYR A C 1
ATOM 2530 O O . TYR A 1 334 ? 38.808 17.745 -16.472 1.00 74.06 334 TYR A O 1
ATOM 2538 N N . LEU A 1 335 ? 40.210 17.092 -14.850 1.00 80.56 335 LEU A N 1
ATOM 2539 C CA . LEU A 1 335 ? 41.394 17.613 -15.540 1.00 80.56 335 LEU A CA 1
ATOM 2540 C C . LEU A 1 335 ? 41.705 16.806 -16.812 1.00 80.56 335 LEU A C 1
ATOM 2542 O O . LEU A 1 335 ? 42.114 17.368 -17.825 1.00 80.56 335 LEU A O 1
ATOM 2546 N N . LYS A 1 336 ? 41.435 15.492 -16.786 1.00 78.06 336 LYS A N 1
ATOM 2547 C CA . LYS A 1 336 ? 41.578 14.613 -17.957 1.00 78.06 336 LYS A CA 1
ATOM 2548 C C . LYS A 1 336 ? 40.536 14.926 -19.031 1.00 78.06 336 LYS A C 1
ATOM 2550 O O . LYS A 1 336 ? 40.878 14.967 -20.207 1.00 78.06 336 LYS A O 1
ATOM 2555 N N . ILE A 1 337 ? 39.291 15.198 -18.633 1.00 83.81 337 ILE A N 1
ATOM 2556 C CA . ILE A 1 337 ? 38.220 15.577 -19.568 1.00 83.81 337 ILE A CA 1
ATOM 2557 C C . ILE A 1 337 ? 38.526 16.936 -20.215 1.00 83.81 337 ILE A C 1
ATOM 2559 O O . ILE A 1 337 ? 38.419 17.071 -21.433 1.00 83.81 337 ILE A O 1
ATOM 2563 N N . MET A 1 338 ? 38.986 17.919 -19.433 1.00 90.06 338 MET A N 1
ATOM 2564 C CA . MET A 1 338 ? 39.360 19.236 -19.960 1.00 90.06 338 MET A CA 1
ATOM 2565 C C . MET A 1 338 ? 40.533 19.165 -20.946 1.00 90.06 338 MET A C 1
ATOM 2567 O O . MET A 1 338 ? 40.504 19.842 -21.971 1.00 90.06 338 MET A O 1
ATOM 2571 N N . ALA A 1 339 ? 41.528 18.309 -20.693 1.00 91.81 339 ALA A N 1
ATOM 2572 C CA . ALA A 1 339 ? 42.650 18.121 -21.612 1.00 91.81 339 ALA A CA 1
ATOM 2573 C C . ALA A 1 339 ? 42.212 17.541 -22.972 1.00 91.81 339 ALA A C 1
ATOM 2575 O O . ALA A 1 339 ? 42.686 17.992 -24.015 1.00 91.81 339 ALA A O 1
ATOM 2576 N N . VAL A 1 340 ? 41.273 16.586 -22.980 1.00 92.81 340 VAL A N 1
ATOM 2577 C CA . VAL A 1 340 ? 40.742 15.997 -24.224 1.00 92.81 340 VAL A CA 1
ATOM 2578 C C . VAL A 1 340 ? 39.921 17.018 -25.015 1.00 92.81 340 VAL A C 1
ATOM 2580 O O . VAL A 1 340 ? 40.111 17.149 -26.224 1.00 92.81 340 VAL A O 1
ATOM 2583 N N . LEU A 1 341 ? 39.052 17.781 -24.346 1.00 95.19 341 LEU A N 1
ATOM 2584 C CA . LEU A 1 341 ? 38.249 18.818 -25.004 1.00 95.19 341 LEU A CA 1
ATOM 2585 C C . LEU A 1 341 ? 39.123 19.930 -25.593 1.00 95.19 341 LEU A C 1
ATOM 2587 O O . LEU A 1 341 ? 38.883 20.370 -26.717 1.00 95.19 341 LEU A O 1
ATOM 2591 N N . PHE A 1 342 ? 40.168 20.340 -24.873 1.00 96.12 342 PHE A N 1
ATOM 2592 C CA . PHE A 1 342 ? 41.115 21.334 -25.369 1.00 96.12 342 PHE A CA 1
ATOM 2593 C C . PHE A 1 342 ? 41.892 20.824 -26.593 1.00 96.12 342 PHE A C 1
ATOM 2595 O O . PHE A 1 342 ? 42.047 21.549 -27.574 1.00 96.12 342 PHE A O 1
ATOM 2602 N N . GLY A 1 343 ? 42.306 19.551 -26.586 1.00 95.56 343 GLY A N 1
ATOM 2603 C CA . GLY A 1 343 ? 42.945 18.917 -27.741 1.00 95.56 343 GLY A CA 1
ATOM 2604 C C . GLY A 1 343 ? 42.045 18.886 -28.982 1.00 95.56 343 GLY A C 1
ATOM 2605 O O . GLY A 1 343 ? 42.486 19.254 -30.070 1.00 95.56 343 GLY A O 1
ATOM 2606 N N . LEU A 1 344 ? 40.769 18.519 -28.825 1.00 96.81 344 LEU A N 1
ATOM 2607 C CA . LEU A 1 344 ? 39.805 18.511 -29.933 1.00 96.81 344 LEU A CA 1
ATOM 2608 C C . LEU A 1 344 ? 39.538 19.918 -30.488 1.00 96.81 344 LEU A C 1
ATOM 2610 O O . LEU A 1 344 ? 39.441 20.083 -31.704 1.00 96.81 344 LEU A O 1
ATOM 2614 N N . ALA A 1 345 ? 39.480 20.933 -29.622 1.00 96.25 345 ALA A N 1
ATOM 2615 C CA . ALA A 1 345 ? 39.317 22.322 -30.045 1.00 96.25 345 ALA A CA 1
ATOM 2616 C C . ALA A 1 345 ? 40.506 22.809 -30.891 1.00 96.25 345 ALA A C 1
ATOM 2618 O O . ALA A 1 345 ? 40.302 23.433 -31.931 1.00 96.25 345 ALA A O 1
ATOM 2619 N N . LEU A 1 346 ? 41.741 22.474 -30.502 1.00 97.12 346 LEU A N 1
ATOM 2620 C CA . LEU A 1 346 ? 42.933 22.828 -31.281 1.00 97.12 346 LEU A CA 1
ATOM 2621 C C . LEU A 1 346 ? 42.969 22.134 -32.648 1.00 97.12 346 LEU A C 1
ATOM 2623 O O . LEU A 1 346 ? 43.339 22.763 -33.638 1.00 97.12 346 LEU A O 1
ATOM 2627 N N . ILE A 1 347 ? 42.546 20.867 -32.725 1.00 96.38 347 ILE A N 1
ATOM 2628 C CA . ILE A 1 347 ? 42.454 20.135 -33.999 1.00 96.38 347 ILE A CA 1
ATOM 2629 C C . ILE A 1 347 ? 41.409 20.780 -34.917 1.00 96.38 347 ILE A C 1
ATOM 2631 O O . ILE A 1 347 ? 41.678 20.981 -36.100 1.00 96.38 347 ILE A O 1
ATOM 2635 N N . ALA A 1 348 ? 40.243 21.151 -34.381 1.00 95.81 348 ALA A N 1
ATOM 2636 C CA . ALA A 1 348 ? 39.204 21.834 -35.149 1.00 95.81 348 ALA A CA 1
ATOM 2637 C C . ALA A 1 348 ? 39.685 23.194 -35.685 1.00 95.81 348 ALA A C 1
ATOM 2639 O O . ALA A 1 348 ? 39.469 23.505 -36.854 1.00 95.81 348 ALA A O 1
ATOM 2640 N N . VAL A 1 349 ? 40.387 23.978 -34.859 1.00 96.69 349 VAL A N 1
ATOM 2641 C CA . VAL A 1 349 ? 40.982 25.257 -35.278 1.00 96.69 349 VAL A CA 1
ATOM 2642 C C . VAL A 1 349 ? 42.044 25.047 -36.362 1.00 96.69 349 VAL A C 1
ATOM 2644 O O . VAL A 1 349 ? 42.036 25.761 -37.360 1.00 96.69 349 VAL A O 1
ATOM 2647 N N . TYR A 1 350 ? 42.914 24.042 -36.221 1.00 96.38 350 TYR A N 1
ATOM 2648 C CA . TYR A 1 350 ? 43.923 23.715 -37.233 1.00 96.38 350 TYR A CA 1
ATOM 2649 C C . TYR A 1 350 ? 43.301 23.327 -38.583 1.00 96.38 350 TYR A C 1
ATOM 2651 O O . TYR A 1 350 ? 43.785 23.763 -39.623 1.00 96.38 350 TYR A O 1
ATOM 2659 N N . LEU A 1 351 ? 42.212 22.549 -38.574 1.00 94.94 351 LEU A N 1
ATOM 2660 C CA . LEU A 1 351 ? 41.489 22.172 -39.793 1.00 94.94 351 LEU A CA 1
ATOM 2661 C C . LEU A 1 351 ? 40.770 23.352 -40.458 1.00 94.94 351 LEU A C 1
ATOM 2663 O O . LEU A 1 351 ? 40.605 23.335 -41.669 1.00 94.94 351 LEU A O 1
ATOM 2667 N N . LEU A 1 352 ? 40.356 24.367 -39.696 1.00 93.44 352 LEU A N 1
ATOM 2668 C CA . LEU A 1 352 ? 39.745 25.586 -40.244 1.00 93.44 352 LEU A CA 1
ATOM 2669 C C . LEU A 1 352 ? 40.768 26.557 -40.850 1.00 93.44 352 LEU A C 1
ATOM 2671 O O . LEU A 1 352 ? 40.402 27.404 -41.660 1.00 93.44 352 LEU A O 1
ATOM 2675 N N . LEU A 1 353 ? 42.032 26.462 -40.438 1.00 91.50 353 LEU A N 1
ATOM 2676 C CA . LEU A 1 353 ? 43.127 27.316 -40.909 1.00 91.50 353 LEU A CA 1
ATOM 2677 C C . LEU A 1 353 ? 43.859 26.751 -42.135 1.00 91.50 353 LEU A C 1
ATOM 2679 O O . LEU A 1 353 ? 44.775 27.407 -42.635 1.00 91.50 353 LEU A O 1
ATOM 2683 N N . ARG A 1 354 ? 43.505 25.547 -42.591 1.00 86.50 354 ARG A N 1
ATOM 2684 C CA . ARG A 1 354 ? 44.174 24.839 -43.684 1.00 86.50 354 ARG A CA 1
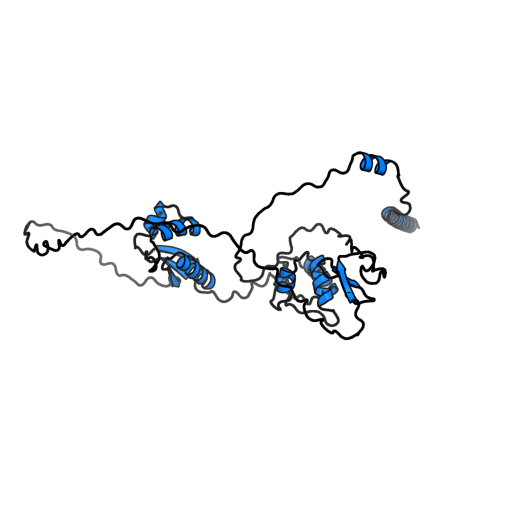ATOM 2685 C C . ARG A 1 354 ? 43.282 24.732 -44.912 1.00 86.50 354 ARG A C 1
ATOM 2687 O O . ARG A 1 354 ? 43.842 24.851 -46.021 1.00 86.50 354 ARG A O 1
#

Sequence (354 aa):
MMYRIEFNGRLLPGFDPQFVRLEVGVRLRLRDAQIERLFSGQTVVLKKAVSAESSNAYMTELRAIGLDATLVPLDVAEPVKEGGAEYKVVYWGKVLPGFERTAVMAAAVKRLRVPPAQLMQVFSGAKVVLKRGVTAEQGARFVVELALIGMQIELEIEAPVAAVALQPTPQGVPMLPAAAQQEDDPQYGALLRTACDLSGTAFASYDTSSTTARDDEAPPPVPVSPPPASSRSAGGGFAFANTDGYLNCPRCGFYQPYAMTCSKCKTELPKPRIYVGRAERFTDTAPTTIVSPGEPLEAEVQATPPRRTPAESLHDLLQRQAHPEHIADGGFPYLKIMAVLFGLALIAVYLLLR

Radius of gyration: 39.94 Å; chains: 1; bounding box: 119×64×108 Å